Protein AF-A0A8K1CUI1-F1 (afdb_monomer)

InterPro domains:
  IPR036034 PDZ superfamily [SSF50156] (283-330)

Nearest PDB structures (foldseek):
  8hu2-assembly1_A  TM=7.398E-01  e=1.069E-03  Rattus norvegicus
  4z33-assembly2_B  TM=5.159E-01  e=1.531E-03  Homo sapiens

Sequence (364 aa):
MVRVLVCRNDGAFEYQAADVQHLDAWNDVKMDLARALYTEEELFTVVSPSDIALYKLPEGDDVEILAPSVEAASLVVMNSKWVLDIFCSPFRRSMDLAIQTDSAIRGIRRNSLDTLIGRRGTVRTSSNGTPYSPLGNVSVTSTSFTAATPQTVALHEPYIHIGTWVPMVVTDKVRPTGGLLNVLKPLTTAEYEDVLLTTTRAREYIKRFRRIGRPVTILSLQTVTLPLAVACPSAISQHGARSLYDGVFHLSEGDLQRGFVQAVRLWFSFDCEQTVSVTKVNGTLGVKPLRQQDGWIVVQALPGSPAFEAGMRGDEVFLTHVNGVDVSPHAFPSVCDRYASLISWKDSVIPLVEKTETCIFTFF

Solvent-accessible surface area (backbone atoms only — not comparable to full-atom values): 22169 Å² total; per-residue (Å²): 109,40,49,26,30,37,18,56,69,78,78,76,63,65,68,41,84,36,68,36,70,52,52,89,44,67,51,51,37,47,46,44,49,43,64,67,75,46,53,73,79,62,49,71,70,51,89,46,56,84,49,45,48,44,26,43,55,90,85,58,48,46,41,82,77,46,50,87,78,50,62,46,65,79,68,65,42,76,68,37,43,37,35,41,30,68,77,74,64,80,84,74,50,75,68,62,48,49,57,53,50,53,55,56,57,59,70,73,71,77,89,85,86,90,82,82,86,89,82,91,82,91,82,89,90,82,92,87,89,82,87,82,81,96,79,77,95,75,86,84,78,88,84,88,85,92,80,96,68,82,85,69,76,73,81,72,78,60,65,47,27,40,34,72,40,61,52,47,72,52,73,80,79,76,72,86,74,85,68,102,76,74,100,59,83,72,82,75,74,76,44,60,42,49,67,64,56,31,43,51,52,51,53,55,55,57,52,48,40,42,77,75,75,42,44,63,46,79,77,47,76,44,80,43,82,38,52,34,65,48,61,34,72,69,36,26,70,74,67,36,56,49,60,72,70,58,92,72,83,92,68,52,76,74,39,58,73,63,38,71,41,65,26,33,36,37,34,32,32,45,77,62,48,47,76,38,66,28,53,46,55,97,88,37,44,41,70,43,83,73,52,72,57,97,51,26,41,30,30,28,20,38,85,91,21,41,27,26,74,44,67,42,55,71,53,85,32,35,41,40,27,48,71,80,33,48,45,35,22,59,60,37,36,53,82,60,64,82,82,66,83,62,76,43,66,74,70,50,42,44,70,62,48,72,82,40,64,6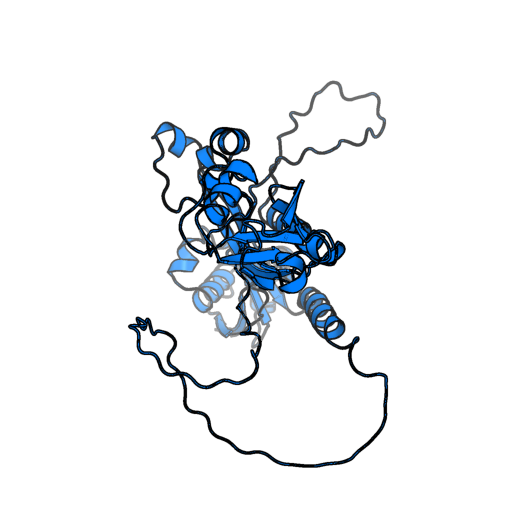1,39,38,43,28,32,71

Foldseek 3Di:
DAWEWEEELPLPLPTDIFDQDDQQDPLSRLVSRCPVYDDPVVCVLQPGSVLKWKAWPDVRDTCVVVVVPDGSVVQRHHHTYMYIYNPPDPRDHPVNVVVVVVVVVVVVPDPDDDDDDDDDDDDDDDDDDDDDDDDDDDDDDDDDDDDDDDPPPPPDDFFKKKFKFFWDFPDPPPDCPDDPDDPDDDPPPRDTDDQVSLVVVVVVVQCVCVVVVFDKDWPDKDKDKAQCCCRPPVNCVVVNLLSVVDPDDDDDPVSVVSDIGIMMMIMMGTPPKDKFKFFADVLDQQKAFDDADPLWTKIAHDPPGRVVVRPTHRDIKTWQDKQQAGLGGSSIHTPGDDDDDDRDCVRRPCVRSNVDRMMMTIID

pLDDT: mean 72.17, std 21.64, range [24.69, 95.25]

Secondary structure (DSSP, 8-state):
-EEEEEEETTTT---EEEEE---S-HHHHHHHHHHHHS-HHHHTT-SSGGG-EEEETTTTEEHHHHTTT--HHHH--TT-EEEEESS-PPPPPHHHHHHHHHHHHHTTSSSS--S---------------PPPS---------------------PPPPPEEEEEPPPEE---------S---S------EEP-HHHHHHHHHHHHHHHHHTT--EEEEEEEEEEEEHHHHSHHHHHHH-GGGGG-SS----HHHHTT-EEEEEEEEEEETT-EEEEEE-BTTB--EEEEEEETTEEEEEEPTTSHHHHTT--SS-EEEEEETTEE-S-TTS-BSSS-PPSS--IIIIIHHHHHT-SEEEEEE-

Structure (mmCIF, N/CA/C/O backbone):
data_AF-A0A8K1CUI1-F1
#
_entry.id   AF-A0A8K1CUI1-F1
#
loop_
_atom_site.group_PDB
_atom_site.id
_atom_site.type_symbol
_atom_site.label_atom_id
_atom_site.label_alt_id
_atom_site.label_comp_id
_atom_site.label_asym_id
_atom_site.label_entity_id
_atom_site.label_seq_id
_atom_site.pdbx_PDB_ins_code
_atom_site.Cartn_x
_atom_site.Cartn_y
_atom_site.Cartn_z
_atom_site.occupancy
_atom_site.B_iso_or_equiv
_atom_site.auth_seq_id
_atom_site.auth_comp_id
_atom_site.auth_asym_id
_atom_site.auth_atom_id
_atom_site.pdbx_PDB_model_num
ATOM 1 N N . MET A 1 1 ? -2.042 -13.705 -48.476 1.00 79.44 1 MET A N 1
ATOM 2 C CA . MET A 1 1 ? -2.823 -13.355 -47.273 1.00 79.44 1 MET A CA 1
ATOM 3 C C . MET A 1 1 ? -3.222 -14.629 -46.546 1.00 79.44 1 MET A C 1
ATOM 5 O O . MET A 1 1 ? -3.902 -15.459 -47.141 1.00 79.44 1 MET A O 1
ATOM 9 N N . VAL A 1 2 ? -2.767 -14.805 -45.306 1.00 88.50 2 VAL A N 1
ATOM 10 C CA . VAL A 1 2 ? -3.078 -15.958 -44.447 1.00 88.50 2 VAL A CA 1
ATOM 11 C C . VAL A 1 2 ? -3.676 -15.451 -43.141 1.00 88.50 2 VAL A C 1
ATOM 13 O O . VAL A 1 2 ? -3.097 -14.582 -42.496 1.00 88.50 2 VAL A O 1
ATOM 16 N N . ARG A 1 3 ? -4.827 -16.002 -42.746 1.00 91.19 3 ARG A N 1
ATOM 17 C CA . ARG A 1 3 ? -5.512 -15.619 -41.509 1.00 91.19 3 ARG A CA 1
ATOM 18 C C . ARG A 1 3 ? -5.027 -16.455 -40.331 1.00 91.19 3 ARG A C 1
ATOM 20 O O . ARG A 1 3 ? -5.125 -17.685 -40.367 1.00 91.19 3 ARG A O 1
ATOM 27 N N . VAL A 1 4 ? -4.554 -15.795 -39.283 1.00 93.00 4 VAL A N 1
ATOM 28 C CA . VAL A 1 4 ? -4.037 -16.420 -38.060 1.00 93.00 4 VAL A CA 1
ATOM 29 C C . VAL A 1 4 ? -4.749 -15.887 -36.822 1.00 93.00 4 VAL A C 1
ATOM 31 O O . VAL A 1 4 ? -5.511 -14.924 -36.891 1.00 93.00 4 VAL A O 1
ATOM 34 N N . LEU A 1 5 ? -4.523 -16.540 -35.685 1.00 91.25 5 LEU A N 1
ATOM 35 C CA . LEU A 1 5 ? -4.999 -16.107 -34.379 1.00 91.25 5 LEU A CA 1
ATOM 36 C C . LEU A 1 5 ? -3.817 -15.570 -33.582 1.00 91.25 5 LEU A C 1
ATOM 38 O O . LEU A 1 5 ? -2.846 -16.290 -33.361 1.00 91.25 5 LEU A O 1
ATOM 42 N N . VAL A 1 6 ? -3.903 -1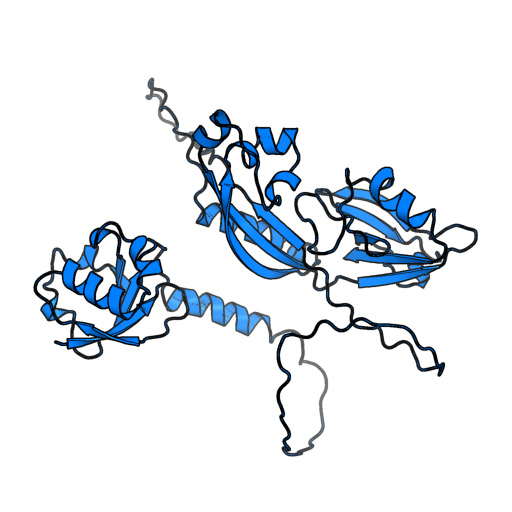4.330 -33.126 1.00 92.25 6 VAL A N 1
ATOM 43 C CA . VAL A 1 6 ? -2.824 -13.667 -32.395 1.00 92.25 6 VAL A CA 1
ATOM 44 C C . VAL A 1 6 ? -3.380 -13.032 -31.122 1.00 92.25 6 VAL A C 1
ATOM 46 O O . VAL A 1 6 ? -4.504 -12.536 -31.117 1.00 92.25 6 VAL A O 1
ATOM 49 N N . CYS A 1 7 ? -2.634 -13.078 -30.024 1.00 88.12 7 CYS A N 1
ATOM 50 C CA . CYS A 1 7 ? -2.981 -12.389 -28.782 1.00 88.12 7 CYS A CA 1
ATOM 51 C C . CYS A 1 7 ? -1.781 -11.616 -28.229 1.00 88.12 7 CYS A C 1
ATOM 53 O O . CYS A 1 7 ? -0.635 -11.863 -28.609 1.00 88.12 7 CYS A O 1
ATOM 55 N N . ARG A 1 8 ? -2.048 -10.694 -27.305 1.00 88.81 8 ARG A N 1
ATOM 56 C CA . ARG A 1 8 ? -1.013 -9.955 -26.572 1.00 88.81 8 ARG A CA 1
ATOM 57 C C . ARG A 1 8 ? -0.355 -10.862 -25.517 1.00 88.81 8 ARG A C 1
ATOM 59 O O . ARG A 1 8 ? -1.006 -11.758 -24.977 1.00 88.81 8 ARG A O 1
ATOM 66 N N . ASN A 1 9 ? 0.910 -10.613 -25.172 1.00 81.12 9 ASN A N 1
ATOM 67 C CA . ASN A 1 9 ? 1.595 -11.253 -24.032 1.00 81.12 9 ASN A CA 1
ATOM 68 C C . ASN A 1 9 ? 1.190 -10.633 -22.670 1.00 81.12 9 ASN A C 1
ATOM 70 O O . ASN A 1 9 ? 2.020 -10.327 -21.814 1.00 81.12 9 ASN A O 1
ATOM 74 N N . ASP A 1 10 ? -0.108 -10.413 -22.455 1.00 73.44 10 ASP A N 1
ATOM 75 C CA . ASP A 1 10 ? -0.663 -9.798 -21.239 1.00 73.44 10 ASP A CA 1
ATOM 76 C C . ASP A 1 10 ? -1.113 -10.827 -20.185 1.00 73.44 10 ASP A C 1
ATOM 78 O O . ASP A 1 10 ? -1.404 -10.482 -19.037 1.00 73.44 10 ASP A O 1
ATOM 82 N N . GLY A 1 11 ? -1.101 -12.113 -20.543 1.00 62.88 11 GLY A N 1
ATOM 83 C CA . GLY A 1 11 ? -1.550 -13.217 -19.700 1.00 62.88 11 GLY A CA 1
ATOM 84 C C . GLY A 1 11 ? -3.039 -13.553 -19.821 1.00 62.88 11 GLY A C 1
ATOM 85 O O . GLY A 1 11 ? -3.454 -14.549 -19.238 1.00 62.88 11 GLY A O 1
ATOM 86 N N . ALA A 1 12 ? -3.831 -12.783 -20.572 1.00 66.50 12 ALA A N 1
ATOM 87 C CA . ALA A 1 12 ? -5.247 -13.068 -20.811 1.00 66.50 12 ALA A CA 1
ATOM 88 C C . ALA A 1 12 ? -5.459 -14.036 -21.991 1.00 66.50 12 ALA A C 1
ATOM 90 O O . ALA A 1 12 ? -6.428 -14.794 -21.996 1.00 66.50 12 ALA A O 1
ATOM 91 N N . PHE A 1 13 ? -4.526 -14.066 -22.955 1.00 72.94 13 PHE A N 1
ATOM 92 C CA . PHE A 1 13 ? -4.582 -14.907 -24.166 1.00 72.94 13 PHE A CA 1
ATOM 93 C C . PHE A 1 13 ? -5.883 -14.742 -24.966 1.00 72.94 13 PHE A C 1
ATOM 95 O O . PHE A 1 13 ? -6.423 -15.705 -25.515 1.00 72.94 13 PHE A O 1
ATOM 102 N N . GLU A 1 14 ? -6.396 -13.514 -25.046 1.00 81.25 14 GLU A N 1
ATOM 103 C CA . GLU A 1 14 ? -7.554 -13.187 -25.875 1.00 81.25 14 GLU A CA 1
ATOM 104 C C . GLU A 1 14 ? -7.139 -13.122 -27.349 1.00 81.25 14 GLU A C 1
ATOM 106 O O . GLU A 1 14 ? -6.505 -12.169 -27.804 1.00 81.25 14 GLU A O 1
ATOM 111 N N . TYR A 1 15 ? -7.455 -14.180 -28.097 1.00 85.38 15 TYR A N 1
ATOM 112 C CA . TYR A 1 15 ? -7.076 -14.289 -29.504 1.00 85.38 15 TYR A CA 1
ATOM 113 C C . TYR A 1 15 ? -7.960 -13.429 -30.398 1.00 85.38 15 TYR A C 1
ATOM 115 O O . TYR A 1 15 ? -9.186 -13.546 -30.393 1.00 85.38 15 TYR A O 1
ATOM 123 N N . GLN A 1 16 ? -7.307 -12.656 -31.253 1.00 88.12 16 GLN A N 1
ATOM 124 C CA . GLN A 1 16 ? -7.913 -11.898 -32.332 1.00 88.12 16 GLN A CA 1
ATOM 125 C C . GLN A 1 16 ? -7.477 -12.488 -33.671 1.00 88.12 16 GLN A C 1
ATOM 127 O O . GLN A 1 16 ? -6.369 -13.009 -33.816 1.00 88.12 16 GLN A O 1
ATOM 132 N N . ALA A 1 17 ? -8.370 -12.444 -34.655 1.00 91.19 17 ALA A N 1
ATOM 133 C CA . ALA A 1 17 ? -8.048 -12.909 -35.993 1.00 91.19 17 ALA A CA 1
ATOM 134 C C . ALA A 1 17 ? -7.314 -11.802 -36.759 1.00 91.19 17 ALA A C 1
ATOM 136 O O . ALA A 1 17 ? -7.872 -10.722 -36.935 1.00 91.19 17 ALA A O 1
ATOM 137 N N . ALA A 1 18 ? -6.110 -12.095 -37.242 1.00 92.00 18 ALA A N 1
ATOM 138 C CA . ALA A 1 18 ? -5.278 -11.166 -38.000 1.00 92.00 18 ALA A CA 1
ATOM 139 C C . ALA A 1 18 ? -4.921 -11.751 -39.371 1.00 92.00 18 ALA A C 1
ATOM 141 O O . ALA A 1 18 ? -4.671 -12.952 -39.498 1.00 92.00 18 ALA A O 1
ATOM 142 N N . ASP A 1 19 ? -4.900 -10.899 -40.393 1.00 90.19 19 ASP A N 1
ATOM 143 C CA . ASP A 1 19 ? -4.536 -11.273 -41.756 1.00 90.19 19 ASP A CA 1
ATOM 144 C C . ASP A 1 19 ? -3.084 -10.876 -42.033 1.00 90.19 19 ASP A C 1
ATOM 146 O O . ASP A 1 19 ? -2.748 -9.696 -42.057 1.00 90.19 19 ASP A O 1
ATOM 150 N N . VAL A 1 20 ? -2.224 -11.867 -42.270 1.00 89.25 20 VAL A N 1
ATOM 151 C CA . VAL A 1 20 ? -0.811 -11.657 -42.609 1.00 89.25 20 VAL A CA 1
ATOM 152 C C . VAL A 1 20 ? -0.672 -11.627 -44.123 1.00 89.25 20 VAL A C 1
ATOM 154 O O . VAL A 1 20 ? -1.057 -12.582 -44.812 1.00 89.25 20 VAL A O 1
ATOM 157 N N . GLN A 1 21 ? -0.165 -10.522 -44.666 1.00 83.44 21 GLN A N 1
ATOM 158 C CA . GLN A 1 21 ? -0.077 -10.332 -46.113 1.00 83.44 21 GLN A CA 1
ATOM 159 C C . GLN A 1 21 ? 1.289 -10.744 -46.653 1.00 83.44 21 GLN A C 1
ATOM 161 O O . GLN A 1 21 ? 1.338 -11.407 -47.692 1.00 83.44 21 GLN A O 1
ATOM 166 N N . HIS A 1 22 ? 2.349 -10.429 -45.911 1.00 81.88 22 HIS A N 1
ATOM 167 C CA . HIS A 1 22 ? 3.738 -10.631 -46.312 1.00 81.88 22 HIS A CA 1
ATOM 168 C C . HIS A 1 22 ? 4.363 -11.763 -45.494 1.00 81.88 22 HIS A C 1
ATOM 170 O O . HIS A 1 22 ? 4.377 -11.719 -44.267 1.00 81.88 22 HIS A O 1
ATOM 176 N N . LEU A 1 23 ? 4.856 -12.799 -46.176 1.00 83.94 23 LEU A N 1
ATOM 177 C CA . LEU A 1 23 ? 5.469 -13.984 -45.554 1.00 83.94 23 LEU A CA 1
ATOM 178 C C . LEU A 1 23 ? 6.944 -14.154 -45.940 1.00 83.94 23 LEU A C 1
ATOM 180 O O . LEU A 1 23 ? 7.551 -15.167 -45.598 1.00 83.94 23 LEU A O 1
ATOM 184 N N . ASP A 1 24 ? 7.507 -13.176 -46.648 1.00 78.88 24 ASP A N 1
ATOM 185 C CA . ASP A 1 24 ? 8.869 -13.239 -47.180 1.00 78.88 24 ASP A CA 1
ATOM 186 C C . ASP A 1 24 ? 9.918 -12.973 -46.088 1.00 78.88 24 ASP A C 1
ATOM 188 O O . ASP A 1 24 ? 11.025 -13.509 -46.144 1.00 78.88 24 ASP A O 1
ATOM 192 N N . ALA A 1 25 ? 9.561 -12.197 -45.056 1.00 83.56 25 ALA A N 1
ATOM 193 C CA . ALA A 1 25 ? 10.417 -11.914 -43.911 1.00 83.56 25 ALA A CA 1
ATOM 194 C C . ALA A 1 25 ? 9.639 -11.895 -42.587 1.00 83.56 25 ALA A C 1
ATOM 196 O O . ALA A 1 25 ? 8.523 -11.385 -42.491 1.00 83.56 25 ALA A O 1
ATOM 197 N N . TRP A 1 26 ? 10.274 -12.391 -41.521 1.00 87.50 26 TRP A N 1
ATOM 198 C CA . TRP A 1 26 ? 9.694 -12.404 -40.173 1.00 87.50 26 TRP A CA 1
ATOM 199 C C . TRP A 1 26 ? 9.397 -11.010 -39.621 1.00 87.50 26 TRP A C 1
ATOM 201 O O . TRP A 1 26 ? 8.439 -10.846 -38.870 1.00 87.50 26 TRP A O 1
ATOM 211 N N . ASN A 1 27 ? 10.174 -10.005 -40.019 1.00 89.19 27 ASN A N 1
ATOM 212 C CA . ASN A 1 27 ? 9.934 -8.619 -39.623 1.00 89.19 27 ASN A CA 1
ATOM 213 C C . ASN A 1 27 ? 8.592 -8.103 -40.157 1.00 89.19 27 ASN A C 1
ATOM 215 O O . ASN A 1 27 ? 7.871 -7.426 -39.427 1.00 89.19 27 ASN A O 1
ATOM 219 N N . ASP A 1 28 ? 8.225 -8.474 -41.385 1.00 88.50 28 ASP A N 1
ATOM 220 C CA . ASP A 1 28 ? 6.956 -8.058 -41.981 1.00 88.50 28 ASP A CA 1
ATOM 221 C C . ASP A 1 28 ? 5.782 -8.761 -41.293 1.00 88.50 28 ASP A C 1
ATOM 223 O O . ASP A 1 28 ? 4.794 -8.118 -40.946 1.00 88.50 28 ASP A O 1
ATOM 227 N N . VAL A 1 29 ? 5.936 -10.052 -40.975 1.00 89.88 29 VAL A N 1
ATOM 228 C CA . VAL A 1 29 ? 4.952 -10.813 -40.187 1.00 89.88 29 VAL A CA 1
ATOM 229 C C . VAL A 1 29 ? 4.741 -10.182 -38.808 1.00 89.88 29 VAL A C 1
ATOM 231 O O . VAL A 1 29 ? 3.600 -9.977 -38.393 1.00 89.88 29 VAL A O 1
ATOM 234 N N . LYS A 1 30 ? 5.824 -9.844 -38.095 1.00 91.50 30 LYS A N 1
ATOM 235 C CA . LYS A 1 30 ? 5.761 -9.195 -36.776 1.00 91.50 30 LYS A CA 1
ATOM 236 C C . LYS A 1 30 ? 5.019 -7.857 -36.851 1.00 91.50 30 LYS A C 1
ATOM 238 O O . LYS A 1 30 ? 4.147 -7.603 -36.025 1.00 91.50 30 LYS A O 1
ATOM 243 N N . MET A 1 31 ? 5.308 -7.033 -37.857 1.00 90.50 31 MET A N 1
ATOM 244 C CA . MET A 1 31 ? 4.659 -5.729 -38.021 1.00 90.50 31 MET A CA 1
ATOM 245 C C . MET A 1 31 ? 3.191 -5.833 -38.450 1.00 90.50 31 MET A C 1
ATOM 247 O O . MET A 1 31 ? 2.366 -5.077 -37.937 1.00 90.50 31 MET A O 1
ATOM 251 N N . ASP A 1 32 ? 2.842 -6.762 -39.344 1.00 90.44 32 ASP A N 1
ATOM 252 C CA . ASP A 1 32 ? 1.452 -7.004 -39.757 1.00 90.44 32 ASP A CA 1
ATOM 253 C C . ASP A 1 32 ? 0.596 -7.435 -38.553 1.00 90.44 32 ASP A C 1
ATOM 255 O O . ASP A 1 32 ? -0.499 -6.912 -38.336 1.00 90.44 32 ASP A O 1
ATOM 259 N N . LEU A 1 33 ? 1.124 -8.328 -37.710 1.00 91.50 33 LEU A N 1
ATOM 260 C CA . LEU A 1 33 ? 0.447 -8.772 -36.491 1.00 91.50 33 LEU A CA 1
ATOM 261 C C . LEU A 1 33 ? 0.383 -7.681 -35.414 1.00 91.50 33 LEU A C 1
ATOM 263 O O . LEU A 1 33 ? -0.642 -7.550 -34.744 1.00 91.50 33 LEU A O 1
ATOM 267 N N . ALA A 1 34 ? 1.437 -6.880 -35.254 1.00 89.69 34 ALA A N 1
ATOM 268 C CA . ALA A 1 34 ? 1.453 -5.792 -34.282 1.00 89.69 34 ALA A CA 1
ATOM 269 C C . ALA A 1 34 ? 0.427 -4.705 -34.634 1.00 89.69 34 ALA A C 1
ATOM 271 O O . ALA A 1 34 ? -0.323 -4.277 -33.761 1.00 89.69 34 ALA A O 1
ATOM 272 N N . ARG A 1 35 ? 0.302 -4.339 -35.917 1.00 89.56 35 ARG A N 1
ATOM 273 C CA . ARG A 1 35 ? -0.736 -3.409 -36.407 1.00 89.56 35 ARG A CA 1
ATOM 274 C C . ARG A 1 35 ? -2.156 -3.933 -36.227 1.00 89.56 35 ARG A C 1
ATOM 276 O O . ARG A 1 35 ? -3.077 -3.139 -36.074 1.00 89.56 35 ARG A O 1
ATOM 283 N N . ALA A 1 36 ? -2.342 -5.250 -36.260 1.00 88.88 36 ALA A N 1
ATOM 284 C CA . ALA A 1 36 ? -3.645 -5.857 -36.014 1.00 88.88 36 ALA A CA 1
ATOM 285 C C . ALA A 1 36 ? -4.027 -5.870 -34.523 1.00 88.88 36 ALA A C 1
ATOM 287 O O . ALA A 1 36 ? -5.212 -5.889 -34.205 1.00 88.88 36 ALA A O 1
ATOM 288 N N . LEU A 1 37 ? -3.043 -5.880 -33.615 1.00 88.06 37 LEU A N 1
ATOM 289 C CA . LEU A 1 37 ? -3.265 -6.056 -32.176 1.00 88.06 37 LEU A CA 1
ATOM 290 C C . LEU A 1 37 ? -3.156 -4.788 -31.338 1.00 88.06 37 LEU A C 1
ATOM 292 O O . LEU A 1 37 ? -3.786 -4.729 -30.280 1.00 88.06 37 LEU A O 1
ATOM 296 N N . TYR A 1 38 ? -2.331 -3.830 -31.746 1.00 84.00 38 TYR A N 1
ATOM 297 C CA . TYR A 1 38 ? -1.964 -2.656 -30.959 1.00 84.00 38 TYR A CA 1
ATOM 298 C C . TYR A 1 38 ? -2.442 -1.372 -31.632 1.00 84.00 38 TYR A C 1
ATOM 300 O O . TYR A 1 38 ? -2.539 -1.296 -32.857 1.00 84.00 38 TYR A O 1
ATOM 308 N N . THR A 1 39 ? -2.767 -0.362 -30.825 1.00 82.12 39 THR A N 1
ATOM 309 C CA . THR A 1 39 ? -3.131 0.962 -31.342 1.00 82.12 39 THR A CA 1
ATOM 310 C C . THR A 1 39 ? -1.900 1.671 -31.910 1.00 82.12 39 THR A C 1
ATOM 312 O O . THR A 1 39 ? -0.766 1.338 -31.564 1.00 82.12 39 THR A O 1
ATOM 315 N N . GLU A 1 40 ? -2.096 2.683 -32.763 1.00 75.94 40 GLU A N 1
ATOM 316 C CA . GLU A 1 40 ? -0.973 3.490 -33.273 1.00 75.94 40 GLU A CA 1
ATOM 317 C C . GLU A 1 40 ? -0.138 4.090 -32.131 1.00 75.94 40 GLU A C 1
ATOM 319 O O . GLU A 1 40 ? 1.086 4.067 -32.195 1.00 75.94 40 GLU A O 1
ATOM 324 N N . GLU A 1 41 ? -0.797 4.544 -31.059 1.00 68.88 41 GLU A N 1
ATOM 325 C CA . GLU A 1 41 ? -0.180 5.080 -29.836 1.00 68.88 41 GLU A CA 1
ATOM 326 C C . GLU A 1 41 ? 0.754 4.070 -29.154 1.00 68.88 41 GLU A C 1
ATOM 328 O O . GLU A 1 41 ? 1.870 4.418 -28.771 1.00 68.88 41 GLU A O 1
ATOM 333 N N . GLU A 1 42 ? 0.322 2.812 -29.033 1.00 73.38 42 GLU A N 1
ATOM 334 C CA . GLU A 1 42 ? 1.133 1.730 -28.468 1.00 73.38 42 GLU A CA 1
ATOM 335 C C . GLU A 1 42 ? 2.325 1.400 -29.388 1.00 73.38 42 GLU A C 1
ATOM 337 O O . GLU A 1 42 ? 3.443 1.195 -28.912 1.00 73.38 42 GLU A O 1
ATOM 342 N N . LEU A 1 43 ? 2.122 1.422 -30.709 1.00 79.56 43 LEU A N 1
ATOM 343 C CA . LEU A 1 43 ? 3.157 1.116 -31.701 1.00 79.56 43 LEU A CA 1
ATOM 344 C C . LEU A 1 43 ? 4.256 2.180 -31.806 1.00 79.56 43 LEU A C 1
ATOM 346 O O . LEU A 1 43 ? 5.354 1.841 -32.239 1.00 79.56 43 LEU A O 1
ATOM 350 N N . PHE A 1 44 ? 4.033 3.422 -31.357 1.00 74.31 44 PHE A N 1
ATOM 351 C CA . PHE A 1 44 ? 5.108 4.428 -31.263 1.00 74.31 44 PHE A CA 1
ATOM 352 C C . PHE A 1 44 ? 6.265 3.992 -30.355 1.00 74.31 44 PHE A C 1
ATOM 354 O O . PHE A 1 44 ? 7.363 4.536 -30.463 1.00 74.31 44 PHE A O 1
ATOM 361 N N . THR A 1 45 ? 6.030 3.034 -29.454 1.00 70.50 45 THR A N 1
ATOM 362 C CA . THR A 1 45 ? 7.071 2.486 -28.574 1.00 70.50 45 THR A CA 1
ATOM 363 C C . THR A 1 45 ? 7.986 1.477 -29.273 1.00 70.50 45 THR A C 1
ATOM 365 O O . THR A 1 45 ? 9.071 1.198 -28.766 1.00 70.50 45 THR A O 1
ATOM 368 N N . VAL A 1 46 ? 7.592 0.976 -30.449 1.00 78.00 46 VAL A N 1
ATOM 369 C CA . VAL A 1 46 ? 8.370 0.028 -31.252 1.00 78.00 46 VAL A CA 1
ATOM 370 C C . VAL A 1 46 ? 9.333 0.803 -32.149 1.00 78.00 46 VAL A C 1
ATOM 372 O O . VAL A 1 46 ? 8.919 1.448 -33.112 1.00 78.00 46 VAL A O 1
ATOM 375 N N . VAL A 1 47 ? 10.631 0.734 -31.847 1.00 75.69 47 VAL A N 1
ATOM 376 C CA . VAL A 1 47 ? 11.676 1.425 -32.622 1.00 75.69 47 VAL A CA 1
ATOM 377 C C . VAL A 1 47 ? 12.056 0.608 -33.862 1.00 75.69 47 VAL A C 1
ATOM 379 O O . VAL A 1 47 ? 12.408 1.171 -34.901 1.00 75.69 47 VAL A O 1
ATOM 382 N N . SER A 1 48 ? 11.951 -0.718 -33.777 1.00 82.31 48 SER A N 1
ATOM 383 C CA . SER A 1 48 ? 12.280 -1.666 -34.839 1.00 82.31 48 SER A CA 1
ATOM 384 C C . SER A 1 48 ? 11.424 -2.941 -34.745 1.00 82.31 48 SER A C 1
ATOM 386 O O . SER A 1 48 ? 11.063 -3.353 -33.644 1.00 82.31 48 SER A O 1
ATOM 388 N N . PRO A 1 49 ? 11.154 -3.654 -35.860 1.00 83.12 49 PRO A N 1
ATOM 389 C CA . PRO A 1 49 ? 10.518 -4.977 -35.825 1.00 83.12 49 PRO A CA 1
ATOM 390 C C . PRO A 1 49 ? 11.273 -6.022 -34.983 1.00 83.12 49 PRO A C 1
ATOM 392 O O . PRO A 1 49 ? 10.685 -7.022 -34.576 1.00 83.12 49 PRO A O 1
ATOM 395 N N . SER A 1 50 ? 12.567 -5.804 -34.720 1.00 81.06 50 SER A N 1
ATOM 396 C CA . SER A 1 50 ? 13.366 -6.616 -33.788 1.00 81.06 50 SER A CA 1
ATOM 397 C C . SER A 1 50 ? 12.917 -6.489 -32.333 1.00 81.06 50 SER A C 1
ATOM 399 O O . SER A 1 50 ? 13.176 -7.383 -31.542 1.00 81.06 50 SER A O 1
ATOM 401 N N . ASP A 1 51 ? 12.237 -5.399 -31.979 1.00 79.38 51 ASP A N 1
ATOM 402 C CA . ASP A 1 51 ? 11.772 -5.145 -30.610 1.00 79.38 51 ASP A CA 1
ATOM 403 C C . ASP A 1 51 ? 10.458 -5.886 -30.315 1.00 79.38 51 ASP A C 1
ATOM 405 O O . ASP A 1 51 ? 9.963 -5.894 -29.190 1.00 79.38 51 ASP A O 1
ATOM 409 N N . ILE A 1 52 ? 9.882 -6.513 -31.344 1.00 86.69 52 ILE A N 1
ATOM 410 C CA . ILE A 1 52 ? 8.670 -7.310 -31.248 1.00 86.69 52 ILE A CA 1
ATOM 411 C C . ILE A 1 52 ? 9.069 -8.769 -31.049 1.00 86.69 52 ILE A C 1
ATOM 413 O O . ILE A 1 52 ? 9.566 -9.416 -31.976 1.00 86.69 52 ILE A O 1
ATOM 417 N N . ALA A 1 53 ? 8.789 -9.324 -29.878 1.00 88.06 53 ALA A N 1
ATOM 418 C CA . ALA A 1 53 ? 8.880 -10.758 -29.665 1.00 88.06 53 ALA A CA 1
ATOM 419 C C . ALA A 1 53 ? 7.609 -11.449 -30.182 1.00 88.06 53 ALA A C 1
ATOM 421 O O . ALA A 1 53 ? 6.485 -10.973 -29.987 1.00 88.06 53 ALA A O 1
ATOM 422 N N . LEU A 1 54 ? 7.785 -12.575 -30.873 1.00 89.94 54 LEU A N 1
ATOM 423 C CA . LEU A 1 54 ? 6.696 -13.350 -31.459 1.00 89.94 54 LEU A CA 1
ATOM 424 C C . LEU A 1 54 ? 6.887 -14.816 -31.097 1.00 89.94 54 LEU A C 1
ATOM 426 O O . LEU A 1 54 ? 7.903 -15.414 -31.433 1.00 89.94 54 LEU A O 1
ATOM 430 N N . TYR A 1 55 ? 5.886 -15.399 -30.451 1.00 88.12 55 TYR A N 1
ATOM 431 C CA . TYR A 1 55 ? 5.933 -16.770 -29.963 1.00 88.12 55 TYR A CA 1
ATOM 432 C C . TYR A 1 55 ? 4.899 -17.624 -30.680 1.00 88.12 55 TYR A C 1
ATOM 434 O O . TYR A 1 55 ? 3.728 -17.240 -30.795 1.00 88.12 55 TYR A O 1
ATOM 442 N N . LYS A 1 56 ? 5.316 -18.806 -31.137 1.00 86.25 56 LYS A N 1
ATOM 443 C CA . LYS A 1 56 ? 4.420 -19.784 -31.756 1.00 86.25 56 LYS A CA 1
ATOM 444 C C . LYS A 1 56 ? 3.833 -20.705 -30.691 1.00 86.25 56 LYS A C 1
ATOM 446 O O . LYS A 1 56 ? 4.563 -21.313 -29.915 1.00 86.25 56 LYS A O 1
ATOM 451 N N . LEU A 1 57 ? 2.512 -20.849 -30.672 1.00 81.00 57 LEU A N 1
ATOM 452 C CA . LEU A 1 57 ? 1.825 -21.803 -29.800 1.00 81.00 57 LEU A CA 1
ATOM 453 C C . LEU A 1 57 ? 1.560 -23.138 -30.517 1.00 81.00 57 LEU A C 1
ATOM 455 O O . LEU A 1 57 ? 1.345 -23.139 -31.735 1.00 81.00 57 LEU A O 1
ATOM 459 N N . PRO A 1 58 ? 1.468 -24.258 -29.770 1.00 69.25 58 PRO A N 1
ATOM 460 C CA . PRO A 1 58 ? 1.385 -24.363 -28.303 1.00 69.25 58 PRO A CA 1
ATOM 461 C C . PRO A 1 58 ? 2.716 -24.368 -27.537 1.00 69.25 58 PRO A C 1
ATOM 463 O O . PRO A 1 58 ? 2.686 -24.197 -26.320 1.00 69.25 58 PRO A O 1
ATOM 466 N N . GLU A 1 59 ? 3.852 -24.567 -28.202 1.00 70.88 59 GLU A N 1
ATOM 467 C CA . GLU A 1 59 ? 5.150 -24.766 -27.543 1.00 70.88 59 GLU A CA 1
ATOM 468 C C . GLU A 1 59 ? 5.681 -23.488 -26.872 1.00 70.88 59 GLU A C 1
ATOM 470 O O . GLU A 1 59 ? 6.350 -23.556 -25.838 1.00 70.88 59 GLU A O 1
ATOM 475 N N . GLY A 1 60 ? 5.302 -22.317 -27.394 1.00 70.44 60 GLY A N 1
ATOM 476 C CA . GLY A 1 60 ? 5.767 -21.029 -26.887 1.00 70.44 60 GLY A CA 1
ATOM 477 C C . GLY A 1 60 ? 7.174 -20.679 -27.348 1.00 70.44 60 GLY A C 1
ATOM 478 O O . GLY A 1 60 ? 7.875 -19.932 -26.666 1.00 70.44 60 GLY A O 1
ATOM 479 N N . ASP A 1 61 ? 7.597 -21.268 -28.461 1.00 78.88 61 ASP A N 1
ATOM 480 C CA . ASP A 1 61 ? 8.925 -21.072 -29.010 1.00 78.88 61 ASP A CA 1
ATOM 481 C C . ASP A 1 61 ? 9.021 -19.681 -29.632 1.00 78.88 61 ASP A C 1
ATOM 483 O O . ASP A 1 61 ? 8.155 -19.268 -30.413 1.00 78.88 61 ASP A O 1
ATOM 487 N N . ASP A 1 62 ? 10.082 -18.964 -29.266 1.00 80.94 62 ASP A N 1
ATOM 488 C CA . ASP A 1 62 ? 10.397 -17.665 -29.843 1.00 80.94 62 ASP A CA 1
ATOM 489 C C . ASP A 1 62 ? 10.777 -17.845 -31.313 1.00 80.94 62 ASP A C 1
ATOM 491 O O . ASP A 1 62 ? 11.652 -18.645 -31.668 1.00 80.94 62 ASP A O 1
ATOM 495 N N . VAL A 1 63 ? 10.119 -17.081 -32.175 1.00 82.06 63 VAL A N 1
ATOM 496 C CA . VAL A 1 63 ? 10.417 -17.040 -33.599 1.00 82.06 63 VAL A CA 1
ATOM 497 C C . VAL A 1 63 ? 11.870 -16.674 -33.844 1.00 82.06 63 VAL A C 1
ATOM 499 O O . VAL A 1 63 ? 12.434 -17.200 -34.785 1.00 82.06 63 VAL A O 1
ATOM 502 N N . GLU A 1 64 ? 12.523 -15.857 -33.022 1.00 75.44 64 GLU A N 1
ATOM 503 C CA . GLU A 1 64 ? 13.942 -15.534 -33.226 1.00 75.44 64 GLU A CA 1
ATOM 504 C C . GLU A 1 64 ? 14.871 -16.735 -33.014 1.00 75.44 64 GLU A C 1
ATOM 506 O O . GLU A 1 64 ? 15.938 -16.813 -33.622 1.00 75.44 64 GLU A O 1
ATOM 511 N N . ILE A 1 65 ? 14.438 -17.713 -32.216 1.00 72.00 65 ILE A N 1
ATOM 512 C CA . ILE A 1 65 ? 15.153 -18.975 -32.003 1.00 72.00 65 ILE A CA 1
ATOM 513 C C . ILE A 1 65 ? 14.850 -19.964 -33.144 1.00 72.00 65 ILE A C 1
ATOM 515 O O . ILE A 1 65 ? 15.720 -20.743 -33.535 1.00 72.00 65 ILE A O 1
ATOM 519 N N . LEU A 1 66 ? 13.643 -19.915 -33.719 1.00 66.00 66 LEU A N 1
ATOM 520 C CA . LEU A 1 66 ? 13.201 -20.786 -34.820 1.00 66.00 66 LEU A CA 1
ATOM 521 C C . LEU A 1 66 ? 13.613 -20.283 -36.218 1.00 66.00 66 LEU A C 1
ATOM 523 O O . LEU A 1 66 ? 13.923 -21.082 -37.108 1.00 66.00 66 LEU A O 1
ATOM 527 N N . ALA A 1 67 ? 13.639 -18.964 -36.414 1.00 63.09 67 ALA A N 1
ATOM 528 C CA . ALA A 1 67 ? 13.859 -18.253 -37.673 1.00 63.09 67 ALA A CA 1
ATOM 529 C C . ALA A 1 67 ? 15.183 -18.576 -38.383 1.00 63.09 67 ALA A C 1
ATOM 531 O O . ALA A 1 67 ? 15.170 -18.593 -39.614 1.00 63.09 67 ALA A O 1
ATOM 532 N N . PRO A 1 68 ? 16.302 -18.902 -37.698 1.00 61.41 68 PRO A N 1
ATOM 533 C CA . PRO A 1 68 ? 17.522 -19.333 -38.378 1.00 61.41 68 PRO A CA 1
ATOM 534 C C . PRO A 1 68 ? 17.353 -20.645 -39.155 1.00 61.41 68 PRO A C 1
ATOM 536 O O . PRO A 1 68 ? 18.199 -20.982 -39.978 1.00 61.41 68 PRO A O 1
ATOM 539 N N . SER A 1 69 ? 16.291 -21.409 -38.876 1.00 60.66 69 SER A N 1
ATOM 540 C CA . SER A 1 69 ? 16.105 -22.772 -39.377 1.00 60.66 69 SER A CA 1
ATOM 541 C C . SER A 1 69 ? 14.828 -22.989 -40.194 1.00 60.66 69 SER A C 1
ATOM 543 O O . SER A 1 69 ? 14.671 -24.065 -40.771 1.00 60.66 69 SER A O 1
ATOM 545 N N . VAL A 1 70 ? 13.915 -22.006 -40.258 1.00 69.94 70 VAL A N 1
ATOM 546 C CA . VAL A 1 70 ? 12.566 -22.202 -40.818 1.00 69.94 70 VAL A CA 1
ATOM 547 C C . VAL A 1 70 ? 12.003 -20.938 -41.492 1.00 69.94 70 VAL A C 1
ATOM 549 O O . VAL A 1 70 ? 11.966 -19.858 -40.898 1.00 69.94 70 VAL A O 1
ATOM 552 N N . GLU A 1 71 ? 11.492 -21.088 -42.720 1.00 79.62 71 GLU A N 1
ATOM 553 C CA . GLU A 1 71 ? 10.805 -20.027 -43.475 1.00 79.62 71 GLU A CA 1
ATOM 554 C C . GLU A 1 71 ? 9.429 -19.688 -42.874 1.00 79.62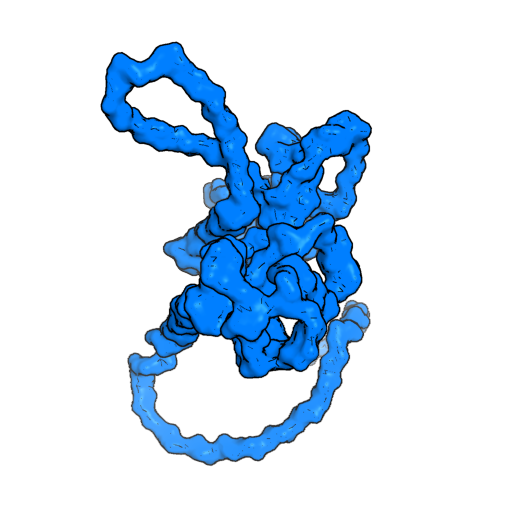 71 GLU A C 1
ATOM 556 O O . GLU A 1 71 ? 8.660 -20.587 -42.514 1.00 79.62 71 GLU A O 1
ATOM 561 N N . ALA A 1 72 ? 9.066 -18.399 -42.832 1.00 79.69 72 ALA A N 1
ATOM 562 C CA . ALA A 1 72 ? 7.806 -17.935 -42.240 1.00 79.69 72 ALA A CA 1
ATOM 563 C C . ALA A 1 72 ? 6.564 -18.554 -42.904 1.00 79.69 72 ALA A C 1
ATOM 565 O O 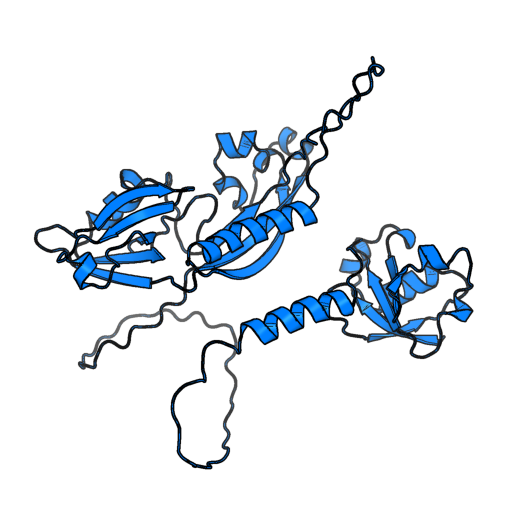. ALA A 1 72 ? 5.631 -18.957 -42.207 1.00 79.69 72 ALA A O 1
ATOM 566 N N . ALA A 1 73 ? 6.588 -18.741 -44.229 1.00 81.50 73 ALA A N 1
ATOM 567 C CA . ALA A 1 73 ? 5.509 -19.381 -44.984 1.00 81.50 73 ALA A CA 1
ATOM 568 C C . ALA A 1 73 ? 5.189 -20.819 -44.526 1.00 81.50 73 ALA A C 1
ATOM 570 O O . ALA A 1 73 ? 4.071 -21.294 -44.726 1.00 81.50 73 ALA A O 1
ATOM 571 N N . SER A 1 74 ? 6.138 -21.512 -43.887 1.00 81.50 74 SER A N 1
ATOM 572 C CA . SER A 1 74 ? 5.933 -22.875 -43.384 1.00 81.50 74 SER A CA 1
ATOM 573 C C . SER A 1 74 ? 5.293 -22.930 -41.988 1.00 81.50 74 SER A C 1
ATOM 575 O O . SER A 1 74 ? 4.657 -23.926 -41.642 1.00 81.50 74 SER A O 1
ATOM 577 N N . LEU A 1 75 ? 5.428 -21.866 -41.183 1.00 81.69 75 LEU A N 1
ATOM 578 C CA . LEU A 1 75 ? 4.896 -21.808 -39.815 1.00 81.69 75 LEU A CA 1
ATOM 579 C C . LEU A 1 75 ? 3.604 -20.992 -39.718 1.00 81.69 75 LEU A C 1
ATOM 581 O O . LEU A 1 75 ? 2.725 -21.346 -38.928 1.00 81.69 75 LEU A O 1
ATOM 585 N N . VAL A 1 76 ? 3.473 -19.932 -40.518 1.00 85.81 76 VAL A N 1
ATOM 586 C CA . VAL A 1 76 ? 2.304 -19.045 -40.558 1.00 85.81 76 VAL A CA 1
ATOM 587 C C . VAL A 1 76 ? 1.237 -19.662 -41.464 1.00 85.81 76 VAL A C 1
ATOM 589 O O . VAL A 1 76 ? 1.075 -19.305 -42.627 1.00 85.81 76 VAL A O 1
ATOM 592 N N . VAL A 1 77 ? 0.513 -20.640 -40.915 1.00 87.44 77 VAL A N 1
ATOM 593 C CA . VAL A 1 77 ? -0.585 -21.352 -41.591 1.00 87.44 77 VAL A CA 1
ATOM 594 C C . VAL A 1 77 ? -1.949 -20.921 -41.057 1.00 87.44 77 VAL A C 1
ATOM 596 O O . VAL A 1 77 ? -2.055 -20.314 -39.989 1.00 87.44 77 VAL A O 1
ATOM 599 N N . MET A 1 78 ? -3.018 -21.248 -41.780 1.00 88.44 78 MET A N 1
ATOM 600 C CA . MET A 1 78 ? -4.374 -20.835 -41.418 1.00 88.44 78 MET A CA 1
ATOM 601 C C . MET A 1 78 ? -4.760 -21.288 -39.999 1.00 88.44 78 MET A C 1
ATOM 603 O O . MET A 1 78 ? -4.606 -22.457 -39.650 1.00 88.44 78 MET A O 1
ATOM 607 N N . ASN A 1 79 ? -5.275 -20.356 -39.189 1.00 84.75 79 ASN A N 1
ATOM 608 C CA . ASN A 1 79 ? -5.658 -20.550 -37.781 1.00 84.75 79 ASN A CA 1
ATOM 609 C C . ASN A 1 79 ? -4.518 -20.969 -36.830 1.00 84.75 79 ASN A C 1
ATOM 611 O O . ASN A 1 79 ? -4.789 -21.411 -35.709 1.00 84.75 79 ASN A O 1
ATOM 615 N N . SER A 1 80 ? -3.255 -20.820 -37.242 1.00 88.25 80 SER A N 1
ATOM 616 C CA . SER A 1 80 ? -2.122 -20.930 -36.317 1.00 88.25 80 SER A CA 1
ATOM 617 C C . SER A 1 80 ? -2.231 -19.883 -35.204 1.00 88.25 80 SER A C 1
ATOM 619 O O . SER A 1 80 ? -2.804 -18.809 -35.407 1.00 88.25 80 SER A O 1
ATOM 621 N N . LYS A 1 81 ? -1.738 -20.229 -34.009 1.00 88.25 81 LYS A N 1
ATOM 622 C CA . LYS A 1 81 ? -1.855 -19.405 -32.803 1.00 88.25 81 LYS A CA 1
ATOM 623 C C . LYS A 1 81 ? -0.520 -18.775 -32.444 1.00 88.25 81 LYS A C 1
ATOM 625 O O . LYS A 1 81 ? 0.492 -19.470 -32.367 1.00 88.25 81 LYS A O 1
ATOM 630 N N . TRP A 1 82 ? -0.566 -17.484 -32.166 1.00 90.00 82 TRP A N 1
ATOM 631 C CA . TRP A 1 82 ? 0.608 -16.659 -31.946 1.00 90.00 82 TRP A CA 1
ATOM 632 C C . TRP A 1 82 ? 0.412 -15.745 -30.749 1.00 90.00 82 TRP A C 1
ATOM 634 O O . TRP A 1 82 ? -0.705 -15.318 -30.452 1.00 90.00 82 TRP A O 1
ATOM 644 N N . VAL A 1 83 ? 1.513 -15.432 -30.081 1.00 89.00 83 VAL A N 1
ATOM 645 C CA . VAL A 1 83 ? 1.550 -14.448 -29.002 1.00 89.00 83 VAL A CA 1
ATOM 646 C C . VAL A 1 83 ? 2.570 -13.398 -29.380 1.00 89.00 83 VAL A C 1
ATOM 648 O O . VAL A 1 83 ? 3.705 -13.741 -29.701 1.00 89.00 83 VAL A O 1
ATOM 651 N N . LEU A 1 84 ? 2.157 -12.139 -29.357 1.00 89.62 84 LEU A N 1
ATOM 652 C CA . LEU A 1 84 ? 2.993 -11.012 -29.730 1.00 89.62 84 LEU A CA 1
ATOM 653 C C . LEU A 1 84 ? 3.251 -10.132 -28.508 1.00 89.62 84 LEU A C 1
ATOM 655 O O . LEU A 1 84 ? 2.358 -9.912 -27.685 1.00 89.62 84 LEU A O 1
ATOM 659 N N . ASP A 1 85 ? 4.481 -9.648 -28.392 1.00 86.38 85 ASP A N 1
ATOM 660 C CA . ASP A 1 85 ? 4.912 -8.762 -27.323 1.00 86.38 85 ASP A CA 1
ATOM 661 C C . ASP A 1 85 ? 5.782 -7.640 -27.881 1.00 86.38 85 ASP A C 1
ATOM 663 O O . ASP A 1 85 ? 6.821 -7.897 -28.479 1.00 86.38 85 ASP A O 1
ATOM 667 N N . ILE A 1 86 ? 5.350 -6.399 -27.679 1.00 81.00 86 ILE A N 1
ATOM 668 C CA . ILE A 1 86 ? 6.083 -5.196 -28.098 1.00 81.00 86 ILE A CA 1
ATOM 669 C C . ILE A 1 86 ? 6.829 -4.521 -26.938 1.00 81.00 86 ILE A C 1
ATOM 671 O O . ILE A 1 86 ? 7.473 -3.497 -27.132 1.00 81.00 86 ILE A O 1
ATOM 675 N N . PHE A 1 87 ? 6.711 -5.062 -25.720 1.00 74.88 87 PHE A N 1
ATOM 676 C CA . PHE A 1 87 ? 7.254 -4.471 -24.494 1.00 74.88 87 PHE A CA 1
ATOM 677 C C . PHE A 1 87 ? 8.380 -5.307 -23.875 1.00 74.88 87 PHE A C 1
ATOM 679 O O . PHE A 1 87 ? 8.772 -5.051 -22.735 1.00 74.88 87 PHE A O 1
ATOM 686 N N . CYS A 1 88 ? 8.882 -6.315 -24.597 1.00 65.12 88 CYS A N 1
ATOM 687 C CA . CYS A 1 88 ? 9.918 -7.239 -24.126 1.00 65.12 88 CYS A CA 1
ATOM 688 C C . CYS A 1 88 ? 9.581 -7.886 -22.765 1.00 65.12 88 CYS A C 1
ATOM 690 O O . CYS A 1 88 ? 10.457 -8.069 -21.916 1.00 65.12 88 CYS A O 1
ATOM 692 N N . SER A 1 89 ? 8.308 -8.211 -22.520 1.00 64.00 89 SER A N 1
ATOM 693 C CA . SER A 1 89 ? 7.904 -8.929 -21.311 1.00 64.00 89 SER A CA 1
ATOM 694 C C . SER A 1 89 ? 8.362 -10.394 -21.392 1.00 64.00 89 SER A C 1
ATOM 696 O O . SER A 1 89 ? 8.423 -10.976 -22.474 1.00 64.00 89 SER A O 1
ATOM 698 N N . PRO A 1 90 ? 8.642 -11.064 -20.258 1.00 61.62 90 PRO A N 1
ATOM 699 C CA . PRO A 1 90 ? 8.883 -12.503 -20.276 1.00 61.62 90 PRO A CA 1
ATOM 700 C C . PRO A 1 90 ? 7.680 -13.234 -20.883 1.00 61.62 90 PRO A C 1
ATOM 702 O O . PRO A 1 90 ? 6.537 -12.955 -20.501 1.00 61.62 90 PRO A O 1
ATOM 705 N N . PHE A 1 91 ? 7.919 -14.174 -21.803 1.00 59.69 91 PHE A N 1
ATOM 706 C CA . PHE A 1 91 ? 6.850 -14.980 -22.390 1.00 59.69 91 PHE A CA 1
ATOM 707 C C . PHE A 1 91 ? 6.083 -15.727 -21.299 1.00 59.69 91 PHE A C 1
ATOM 709 O O . PHE A 1 91 ? 6.642 -16.564 -20.585 1.00 59.69 91 PHE A O 1
ATOM 716 N N . ARG A 1 92 ? 4.791 -15.430 -21.154 1.00 62.94 92 ARG A N 1
ATOM 717 C CA . ARG A 1 92 ? 3.936 -16.110 -20.180 1.00 62.94 92 ARG A CA 1
ATOM 718 C C . ARG A 1 92 ? 3.475 -17.423 -20.810 1.00 62.94 92 ARG A C 1
ATOM 720 O O . ARG A 1 92 ? 2.843 -17.402 -21.856 1.00 62.94 92 ARG A O 1
ATOM 727 N N . ARG A 1 93 ? 3.771 -18.585 -20.219 1.00 57.66 93 ARG A N 1
ATOM 728 C CA . ARG A 1 93 ? 3.262 -19.862 -20.754 1.00 57.66 93 ARG A CA 1
ATOM 729 C C . ARG A 1 93 ? 1.871 -20.146 -20.206 1.00 57.66 93 ARG A C 1
ATOM 731 O O . ARG A 1 93 ? 1.595 -19.921 -19.030 1.00 57.66 93 ARG A O 1
ATOM 738 N N . SER A 1 94 ? 1.012 -20.754 -21.018 1.00 50.03 94 SER A N 1
ATOM 739 C CA . SER A 1 94 ? -0.324 -21.207 -20.600 1.00 50.03 94 SER A CA 1
ATOM 740 C C . SER A 1 94 ? -0.267 -22.146 -19.380 1.00 50.03 94 SER A C 1
ATOM 742 O O . SER A 1 94 ? -1.168 -22.139 -18.543 1.00 50.03 94 SER A O 1
ATOM 744 N N . MET A 1 95 ? 0.813 -22.931 -19.246 1.00 50.06 95 MET A N 1
ATOM 745 C CA . MET A 1 95 ? 1.065 -23.790 -18.078 1.00 50.06 95 MET A CA 1
ATOM 746 C C . MET A 1 95 ? 1.383 -22.998 -16.799 1.00 50.06 95 MET A C 1
ATOM 748 O O . MET A 1 95 ? 0.951 -23.405 -15.721 1.00 50.06 95 MET A O 1
ATOM 752 N N . ASP A 1 96 ? 2.052 -21.848 -16.905 1.00 46.97 96 ASP A N 1
ATOM 753 C CA . ASP A 1 96 ? 2.361 -20.992 -15.752 1.00 46.97 96 ASP A CA 1
ATOM 754 C C . ASP A 1 96 ? 1.091 -20.322 -15.206 1.00 46.97 96 ASP A C 1
ATOM 756 O O . ASP A 1 96 ? 0.928 -20.160 -13.993 1.00 46.97 96 ASP A O 1
ATOM 760 N N . LEU A 1 97 ? 0.130 -20.028 -16.089 1.00 41.44 97 LEU A N 1
ATOM 761 C CA . LEU A 1 97 ? -1.204 -19.570 -15.701 1.00 41.44 97 LEU A CA 1
ATOM 762 C C . LEU A 1 97 ? -2.072 -20.673 -15.108 1.00 41.44 97 LEU A C 1
ATOM 764 O O . LEU A 1 97 ? -2.796 -20.404 -14.153 1.00 41.44 97 LEU A O 1
ATOM 768 N N . ALA A 1 98 ? -2.002 -21.914 -15.597 1.00 40.72 98 ALA A N 1
ATOM 769 C CA . ALA A 1 98 ? -2.733 -23.025 -14.984 1.00 40.72 98 ALA A CA 1
ATOM 770 C C . ALA A 1 98 ? -2.289 -23.247 -13.527 1.00 40.72 98 ALA A C 1
ATOM 772 O O . ALA A 1 98 ? -3.129 -23.431 -12.650 1.00 40.72 98 ALA A O 1
ATOM 773 N N . ILE A 1 99 ? -0.990 -23.125 -13.238 1.00 38.88 99 ILE A N 1
ATOM 774 C CA . ILE A 1 99 ? -0.461 -23.224 -11.871 1.00 38.88 99 ILE A CA 1
ATOM 775 C C . ILE A 1 99 ? -0.946 -22.049 -11.002 1.00 38.88 99 ILE A C 1
ATOM 777 O O . ILE A 1 99 ? -1.276 -22.265 -9.835 1.00 38.88 99 ILE A O 1
ATOM 781 N N . GLN A 1 100 ? -1.074 -20.832 -11.548 1.00 35.88 100 GLN A N 1
ATOM 782 C CA . GLN A 1 100 ? -1.639 -19.674 -10.833 1.00 35.88 100 GLN A CA 1
ATOM 783 C C . GLN A 1 100 ? -3.160 -19.761 -10.624 1.00 35.88 100 GLN A C 1
ATOM 785 O O . GLN A 1 100 ? -3.658 -19.400 -9.559 1.00 35.88 100 GLN A O 1
ATOM 790 N N . THR A 1 101 ? -3.904 -20.282 -11.600 1.00 37.16 101 THR A N 1
ATOM 791 C CA . THR A 1 101 ? -5.370 -20.375 -11.533 1.00 37.16 101 THR A CA 1
ATOM 792 C C . THR A 1 101 ? -5.801 -21.538 -10.638 1.00 37.16 101 THR A C 1
ATOM 794 O O . THR A 1 101 ? -6.716 -21.390 -9.833 1.00 37.16 101 THR A O 1
ATOM 797 N N . ASP A 1 102 ? -5.108 -22.681 -10.689 1.00 30.03 102 ASP A N 1
ATOM 798 C CA . ASP A 1 102 ? -5.447 -23.854 -9.873 1.00 30.03 102 ASP A CA 1
ATOM 799 C C . ASP A 1 102 ? -5.047 -23.656 -8.393 1.00 30.03 102 ASP A C 1
ATOM 801 O O . ASP A 1 102 ? -5.729 -24.139 -7.485 1.00 30.03 102 ASP A O 1
ATOM 805 N N . SER A 1 103 ? -4.009 -22.851 -8.118 1.00 35.69 103 SER A N 1
ATOM 806 C CA . SER A 1 103 ? -3.679 -22.411 -6.751 1.00 35.69 103 SER A CA 1
ATOM 807 C C . SER A 1 103 ? -4.617 -21.313 -6.222 1.00 35.69 103 SER A C 1
ATOM 809 O O . SER A 1 103 ? -4.920 -21.312 -5.026 1.00 35.69 103 SER A O 1
ATOM 811 N N . ALA A 1 104 ? -5.172 -20.457 -7.090 1.00 36.34 104 ALA A N 1
ATOM 812 C CA . ALA A 1 104 ? -6.239 -19.520 -6.729 1.00 36.34 104 ALA A CA 1
ATOM 813 C C . ALA A 1 104 ? -7.588 -20.228 -6.473 1.00 36.34 104 ALA A C 1
ATOM 815 O O . ALA A 1 104 ? -8.278 -19.907 -5.508 1.00 36.34 104 ALA A O 1
ATOM 816 N N . ILE A 1 105 ? -7.950 -21.241 -7.269 1.00 37.47 105 ILE A N 1
ATOM 817 C CA . ILE A 1 105 ? -9.240 -21.948 -7.162 1.00 37.47 105 ILE A CA 1
ATOM 818 C C . ILE A 1 105 ? -9.249 -22.960 -6.002 1.00 37.47 105 ILE A C 1
ATOM 820 O O . ILE A 1 105 ? -10.258 -23.080 -5.299 1.00 37.47 105 ILE A O 1
ATOM 824 N N . ARG A 1 106 ? -8.139 -23.663 -5.726 1.00 34.38 106 ARG A N 1
ATOM 825 C CA . ARG A 1 106 ? -8.073 -24.613 -4.593 1.00 34.38 106 ARG A CA 1
ATOM 826 C C . ARG A 1 106 ? -7.898 -23.942 -3.231 1.00 34.38 106 ARG A C 1
ATOM 828 O O . ARG A 1 106 ? -8.307 -24.529 -2.230 1.00 34.38 106 ARG A O 1
ATOM 835 N N . GLY A 1 107 ? -7.360 -22.721 -3.177 1.00 37.84 107 GLY A N 1
ATOM 836 C CA . GLY A 1 107 ? -7.266 -21.936 -1.940 1.00 37.84 107 GLY A CA 1
ATOM 837 C C . GLY A 1 107 ? -8.617 -21.436 -1.409 1.00 37.84 107 GLY A C 1
ATOM 838 O O . GLY A 1 107 ? -8.731 -21.144 -0.223 1.00 37.84 107 GLY A O 1
ATOM 839 N N . ILE A 1 108 ? -9.652 -21.389 -2.258 1.00 41.53 108 ILE A N 1
ATOM 840 C CA . ILE A 1 108 ? -10.965 -20.798 -1.942 1.00 41.53 108 ILE A CA 1
ATOM 841 C C . ILE A 1 108 ? -11.991 -21.842 -1.442 1.00 41.53 108 ILE A C 1
ATOM 843 O O . ILE A 1 108 ? -13.037 -21.474 -0.917 1.00 41.53 108 ILE A O 1
ATOM 847 N N . ARG A 1 109 ? -11.720 -23.157 -1.528 1.00 33.78 109 ARG A N 1
ATOM 848 C CA . ARG A 1 109 ? -12.741 -24.204 -1.270 1.00 33.78 109 ARG A CA 1
ATOM 849 C C . ARG A 1 109 ? -12.456 -25.224 -0.162 1.00 33.78 109 ARG A C 1
ATOM 851 O O . ARG A 1 109 ? -13.121 -26.255 -0.139 1.00 33.78 109 ARG A O 1
ATOM 858 N N . ARG A 1 110 ? -11.521 -24.992 0.770 1.00 33.47 110 ARG A N 1
ATOM 859 C CA . ARG A 1 110 ? -11.242 -25.991 1.832 1.00 33.47 110 ARG A CA 1
ATOM 860 C C . ARG A 1 110 ? -11.596 -25.656 3.275 1.00 33.47 110 ARG A C 1
ATOM 862 O O . ARG A 1 110 ? -11.511 -26.560 4.091 1.00 33.47 110 ARG A O 1
ATOM 869 N N . ASN A 1 111 ? -12.120 -24.472 3.582 1.00 34.59 111 ASN A N 1
ATOM 870 C CA . ASN A 1 111 ? -12.554 -24.156 4.949 1.00 34.59 111 ASN A CA 1
ATOM 871 C C . ASN A 1 111 ? -14.013 -23.694 5.000 1.00 34.59 111 ASN A C 1
ATOM 873 O O . ASN A 1 111 ? -14.265 -22.583 5.444 1.00 34.59 111 ASN A O 1
ATOM 877 N N . SER A 1 112 ? -14.960 -24.503 4.509 1.00 37.12 112 SER A N 1
ATOM 878 C CA . SER A 1 112 ? -16.400 -24.420 4.842 1.00 37.12 112 SER A CA 1
ATOM 879 C C . SER A 1 112 ? -17.179 -25.534 4.132 1.00 37.12 112 SER A C 1
ATOM 881 O O . SER A 1 112 ? -17.827 -25.272 3.129 1.00 37.12 112 SER A O 1
ATOM 883 N N . LEU A 1 113 ? -17.064 -26.781 4.592 1.00 32.81 113 LEU A N 1
ATOM 884 C CA . LEU A 1 113 ? -18.150 -27.777 4.639 1.00 32.81 113 LEU A CA 1
ATOM 885 C C . LEU A 1 113 ? -17.541 -29.115 5.073 1.00 32.81 113 LEU A C 1
ATOM 887 O O . LEU A 1 113 ? -17.209 -29.959 4.253 1.00 32.81 113 LEU A O 1
ATOM 891 N N . ASP A 1 114 ? -17.371 -29.289 6.376 1.00 33.19 114 ASP A N 1
ATOM 892 C CA . ASP A 1 114 ? -17.438 -30.618 6.978 1.00 33.19 114 ASP A CA 1
ATOM 893 C C . ASP A 1 114 ? -17.869 -30.448 8.429 1.00 33.19 114 ASP A C 1
ATOM 895 O O . ASP A 1 114 ? -17.068 -30.400 9.358 1.00 33.19 114 ASP A O 1
ATOM 899 N N . THR A 1 115 ? -19.173 -30.226 8.604 1.00 32.97 115 THR A N 1
ATOM 900 C CA . THR A 1 115 ? -19.958 -30.698 9.752 1.00 32.97 115 THR A CA 1
ATOM 901 C C . THR A 1 115 ? -21.446 -30.409 9.514 1.00 32.97 115 THR A C 1
ATOM 903 O O . THR A 1 115 ? -21.843 -29.270 9.303 1.00 32.97 115 THR A O 1
ATOM 906 N N . LEU A 1 116 ? -22.251 -31.478 9.608 1.00 30.61 116 LEU A N 1
ATOM 907 C CA . LEU A 1 116 ? -23.698 -31.517 9.897 1.00 30.61 116 LEU A CA 1
ATOM 908 C C . LEU A 1 116 ? -24.716 -31.348 8.740 1.00 30.61 116 LEU A C 1
ATOM 910 O O . LEU A 1 116 ? -25.316 -30.307 8.517 1.00 30.61 116 LEU A O 1
ATOM 914 N N . ILE A 1 117 ? -24.964 -32.476 8.063 1.00 29.39 117 ILE A N 1
ATOM 915 C CA . ILE A 1 117 ? -26.269 -33.162 7.904 1.00 29.39 117 ILE A CA 1
ATOM 916 C C . ILE A 1 117 ? -27.551 -32.284 7.875 1.00 29.39 117 ILE A C 1
ATOM 918 O O . ILE A 1 117 ? -28.085 -31.910 8.913 1.00 29.39 117 ILE A O 1
ATOM 922 N N . GLY A 1 118 ? -28.163 -32.190 6.682 1.00 26.64 118 GLY A N 1
ATOM 923 C CA . GLY A 1 118 ? -29.576 -32.560 6.464 1.00 26.64 118 GLY A CA 1
ATOM 924 C C . GLY A 1 118 ? -30.646 -31.462 6.321 1.00 26.64 118 GLY A C 1
ATOM 925 O O . GLY A 1 118 ? -31.231 -31.059 7.315 1.00 26.64 118 GLY A O 1
ATOM 926 N N . ARG A 1 119 ? -31.061 -31.138 5.080 1.00 27.22 119 ARG A N 1
ATOM 927 C CA . ARG A 1 119 ? -32.473 -31.182 4.599 1.00 27.22 119 ARG A CA 1
ATOM 928 C C . ARG A 1 119 ? -32.623 -30.661 3.159 1.00 27.22 119 ARG A C 1
ATOM 930 O O . ARG A 1 119 ? -32.040 -29.655 2.781 1.00 27.22 119 ARG A O 1
ATOM 937 N N . ARG A 1 120 ? -33.454 -31.360 2.375 1.00 30.62 120 ARG A N 1
ATOM 938 C CA . ARG A 1 120 ? -33.936 -31.002 1.025 1.00 30.62 120 ARG A CA 1
ATOM 939 C C . ARG A 1 120 ? -34.724 -29.683 1.016 1.00 30.62 120 ARG A C 1
ATOM 941 O O . ARG A 1 120 ? -35.534 -29.469 1.912 1.00 30.62 120 ARG A O 1
ATOM 948 N N . GLY A 1 121 ? -34.619 -28.925 -0.080 1.00 27.88 121 GLY A N 1
ATOM 949 C CA . GLY A 1 121 ? -35.574 -27.869 -0.438 1.00 27.88 121 GLY A CA 1
ATOM 950 C C . GLY A 1 121 ? -35.214 -27.127 -1.731 1.00 27.88 121 GLY A C 1
ATOM 951 O O . GLY A 1 121 ? -34.359 -26.256 -1.734 1.00 27.88 121 GLY A O 1
ATOM 952 N N . THR A 1 122 ? -35.872 -27.485 -2.829 1.00 30.97 122 THR A N 1
ATOM 953 C CA . THR A 1 122 ? -35.913 -26.805 -4.139 1.00 30.97 122 THR A CA 1
ATOM 954 C C . THR A 1 122 ? -36.676 -25.474 -4.095 1.00 30.97 122 THR A C 1
ATOM 956 O O . THR A 1 122 ? -37.824 -25.536 -3.677 1.00 30.97 122 THR A O 1
ATOM 959 N N . VAL A 1 123 ? -36.144 -24.361 -4.637 1.00 27.72 123 VAL A N 1
ATOM 960 C CA . VAL A 1 123 ? -36.868 -23.223 -5.290 1.00 27.72 123 VAL A CA 1
ATOM 961 C C . VAL A 1 123 ? -35.821 -22.430 -6.114 1.00 27.72 123 VAL A C 1
ATOM 963 O O . VAL A 1 123 ? -34.797 -22.054 -5.563 1.00 27.72 123 VAL A O 1
ATOM 966 N N . ARG A 1 124 ? -35.830 -22.415 -7.456 1.00 25.55 124 ARG A N 1
ATOM 967 C CA . ARG A 1 124 ? -36.593 -21.611 -8.445 1.00 25.55 124 ARG A CA 1
ATOM 968 C C . ARG A 1 124 ? -36.190 -20.122 -8.564 1.00 25.55 124 ARG A C 1
ATOM 970 O O . ARG A 1 124 ? -36.155 -19.376 -7.600 1.00 25.55 124 ARG A O 1
ATOM 977 N N . THR A 1 125 ? -35.910 -19.757 -9.813 1.00 32.12 125 THR A N 1
ATOM 978 C CA . THR A 1 125 ? -35.506 -18.477 -10.421 1.00 32.12 125 THR A CA 1
ATOM 979 C C . THR A 1 125 ? -36.577 -17.378 -10.410 1.00 32.12 125 THR A C 1
ATOM 981 O O . THR A 1 125 ? -37.732 -17.685 -10.697 1.00 32.12 125 THR A O 1
ATOM 984 N N . SER A 1 126 ? -36.162 -16.111 -10.268 1.00 24.69 126 SER A N 1
ATOM 985 C CA . SER A 1 126 ? -36.769 -14.902 -10.887 1.00 24.69 126 SER A CA 1
ATOM 986 C C . SER A 1 126 ? -35.860 -13.688 -10.600 1.00 24.69 126 SER A C 1
ATOM 988 O O . SER A 1 126 ? -35.628 -13.373 -9.439 1.00 24.69 126 SER A O 1
ATOM 990 N N . SER A 1 127 ? -35.100 -13.167 -11.568 1.00 31.02 127 SER A N 1
ATOM 991 C CA . SER A 1 127 ? -35.442 -12.033 -12.456 1.00 31.02 127 SER A CA 1
ATOM 992 C C . SER A 1 127 ? -35.796 -10.720 -11.737 1.00 31.02 127 SER A C 1
ATOM 994 O O . SER A 1 127 ? -36.901 -10.580 -11.224 1.00 31.02 127 SER A O 1
ATOM 996 N N . ASN A 1 128 ? -34.884 -9.741 -11.777 1.00 26.23 128 ASN A N 1
ATOM 997 C CA . ASN A 1 128 ? -35.106 -8.438 -12.423 1.00 26.23 128 ASN A CA 1
ATOM 998 C C . ASN A 1 128 ? -33.853 -7.567 -12.283 1.00 26.23 128 ASN A C 1
ATOM 1000 O O . ASN A 1 128 ? -33.517 -7.101 -11.198 1.00 26.23 128 ASN A O 1
ATOM 1004 N N . GLY A 1 129 ? -33.166 -7.369 -13.406 1.00 27.33 129 GLY A N 1
ATOM 1005 C CA . GLY A 1 129 ? -32.116 -6.374 -13.551 1.00 27.33 129 GLY A CA 1
ATOM 1006 C C . GLY A 1 129 ? -32.681 -5.090 -14.147 1.00 27.33 129 GLY A C 1
ATOM 1007 O O . GLY A 1 129 ? -33.430 -5.141 -15.118 1.00 27.33 129 GLY A O 1
ATOM 1008 N N . THR A 1 130 ? -32.248 -3.960 -13.601 1.00 28.77 130 THR A N 1
ATOM 1009 C CA . THR A 1 130 ? -32.022 -2.720 -14.355 1.00 28.77 130 THR A CA 1
ATOM 1010 C C . THR A 1 130 ? -30.771 -2.031 -13.795 1.00 28.77 130 THR A C 1
ATOM 1012 O O . THR A 1 130 ? -30.497 -2.171 -12.602 1.00 28.77 130 THR A O 1
ATOM 1015 N N . PRO A 1 131 ? -29.979 -1.359 -14.649 1.00 33.44 131 PRO A N 1
ATOM 1016 C CA . PRO A 1 131 ? -28.563 -1.100 -14.412 1.00 33.44 131 PRO A CA 1
ATOM 1017 C C . PRO A 1 131 ? -28.326 0.238 -13.700 1.00 33.44 131 PRO A C 1
ATOM 1019 O O . PRO A 1 131 ? -28.969 1.237 -14.016 1.00 33.44 131 PRO A O 1
ATOM 1022 N N . TYR A 1 132 ? -27.366 0.272 -12.776 1.00 28.25 132 TYR A N 1
ATOM 1023 C CA . TYR A 1 132 ? -26.841 1.515 -12.207 1.00 28.25 132 TYR A CA 1
ATOM 1024 C C . TYR A 1 132 ? -25.670 2.031 -13.059 1.00 28.25 132 TYR A C 1
ATOM 1026 O O . TYR A 1 132 ? -24.717 1.298 -13.320 1.00 28.25 132 TYR A O 1
ATOM 1034 N N . SER A 1 133 ? -25.760 3.295 -13.486 1.00 25.69 133 SER A N 1
ATOM 1035 C CA . SER A 1 133 ? -24.669 4.064 -14.104 1.00 25.69 133 SER A CA 1
ATOM 1036 C C . SER A 1 133 ? -23.568 4.403 -13.081 1.00 25.69 133 SER A C 1
ATOM 1038 O O . SER A 1 133 ? -23.896 4.661 -11.922 1.00 25.69 133 SER A O 1
ATOM 1040 N N . PRO A 1 134 ? -22.280 4.470 -13.479 1.00 30.77 134 PRO A N 1
ATOM 1041 C CA . PRO A 1 134 ? -21.148 4.398 -12.550 1.00 30.77 134 PRO A CA 1
ATOM 1042 C C . PRO A 1 134 ? -20.548 5.750 -12.119 1.00 30.77 134 PRO A C 1
ATOM 1044 O O . PRO A 1 134 ? -19.380 5.795 -11.752 1.00 30.77 134 PRO A O 1
ATOM 1047 N N . LEU A 1 135 ? -21.288 6.862 -12.150 1.00 34.69 135 LEU A N 1
ATOM 1048 C CA . LEU A 1 135 ? -20.769 8.169 -11.714 1.00 34.69 135 LEU A CA 1
ATOM 1049 C C . LEU A 1 135 ? -21.882 8.990 -11.053 1.00 34.69 135 LEU A C 1
ATOM 1051 O O . LEU A 1 135 ? -22.818 9.426 -11.719 1.00 34.69 135 LEU A O 1
ATOM 1055 N N . GLY A 1 136 ? -21.772 9.212 -9.742 1.00 27.08 136 GLY A N 1
ATOM 1056 C CA . GLY A 1 136 ? -22.735 10.000 -8.977 1.00 27.08 136 GLY A CA 1
ATOM 1057 C C . GLY A 1 136 ? -22.165 10.496 -7.653 1.00 27.08 136 GLY A C 1
ATOM 1058 O O . GLY A 1 136 ? -22.367 9.872 -6.617 1.00 27.08 136 GLY A O 1
ATOM 1059 N N . ASN A 1 137 ? -21.498 11.652 -7.690 1.00 35.03 137 ASN A N 1
ATOM 1060 C CA . ASN A 1 137 ? -21.379 12.533 -6.530 1.00 35.03 137 ASN A CA 1
ATOM 1061 C C . ASN A 1 137 ? -22.791 12.907 -6.059 1.00 35.03 137 ASN A C 1
ATOM 1063 O O . ASN A 1 137 ? -23.540 13.516 -6.823 1.00 35.03 137 ASN A O 1
ATOM 1067 N N . VAL A 1 138 ? -23.135 12.615 -4.804 1.00 29.91 138 VAL A N 1
ATOM 1068 C CA . VAL A 1 138 ? -24.295 13.229 -4.146 1.00 29.91 138 VAL A CA 1
ATOM 1069 C C . VAL A 1 138 ? -23.874 13.735 -2.773 1.00 29.91 138 VAL A C 1
ATOM 1071 O O . VAL A 1 138 ? -23.493 12.976 -1.886 1.00 29.91 138 VAL A O 1
ATOM 1074 N N . SER A 1 139 ? -23.946 15.056 -2.632 1.00 28.80 139 SER A N 1
ATOM 1075 C CA . SER A 1 139 ? -23.837 15.799 -1.384 1.00 28.80 139 SER A CA 1
ATOM 1076 C C . SER A 1 139 ? -24.921 15.359 -0.400 1.00 28.80 139 SER A C 1
ATOM 1078 O O . SER A 1 139 ? -26.109 15.453 -0.712 1.00 28.80 139 SER A O 1
ATOM 1080 N N . VAL A 1 140 ? -24.539 14.950 0.809 1.00 30.03 140 VAL A N 1
ATOM 1081 C CA . VAL A 1 140 ? -25.500 14.690 1.887 1.00 30.03 140 VAL A CA 1
ATOM 1082 C C . VAL A 1 140 ? -25.679 15.966 2.709 1.00 30.03 140 VAL A C 1
ATOM 1084 O O . VAL A 1 140 ? -24.940 16.236 3.651 1.00 30.03 140 VAL A O 1
ATOM 1087 N N . THR A 1 141 ? -26.677 16.767 2.337 1.00 26.62 141 THR A N 1
ATOM 1088 C CA . THR A 1 141 ? -27.329 17.710 3.254 1.00 26.62 141 THR A CA 1
ATOM 1089 C C . THR A 1 141 ? -28.291 16.949 4.167 1.00 26.62 141 THR A C 1
ATOM 1091 O O . THR A 1 141 ? -29.099 16.140 3.721 1.00 26.62 141 THR A O 1
ATOM 1094 N N . SER A 1 142 ? -28.173 17.247 5.456 1.00 34.94 142 SER A N 1
ATOM 1095 C CA . SER A 1 142 ? -28.967 16.817 6.609 1.00 34.94 142 SER A CA 1
ATOM 1096 C C . SER A 1 142 ? -30.482 16.672 6.401 1.00 34.94 142 SER A C 1
ATOM 1098 O O . SER A 1 142 ? -31.123 17.590 5.898 1.00 34.94 142 SER A O 1
ATOM 1100 N N . THR A 1 143 ? -31.074 15.614 6.967 1.00 26.22 143 THR A N 1
ATOM 1101 C CA . THR A 1 143 ? -32.315 15.694 7.771 1.00 26.22 143 THR A CA 1
ATOM 1102 C C . THR A 1 143 ? -32.497 14.432 8.626 1.00 26.22 143 THR A C 1
ATOM 1104 O O . THR A 1 143 ? -32.297 13.307 8.183 1.00 26.22 143 THR A O 1
ATOM 1107 N N . SER A 1 144 ? -32.836 14.658 9.890 1.00 30.67 144 SER A N 1
ATOM 1108 C CA . SER A 1 144 ? -33.053 13.702 10.979 1.00 30.67 144 SER A CA 1
ATOM 1109 C C . SER A 1 144 ? -34.452 13.081 10.963 1.00 30.67 144 SER A C 1
ATOM 1111 O O . SER A 1 144 ? -35.393 13.848 10.822 1.00 30.67 144 SER A O 1
ATOM 1113 N N . PHE A 1 145 ? -34.593 11.780 11.264 1.00 26.25 145 PHE A N 1
ATOM 1114 C CA . PHE A 1 145 ? -35.665 11.216 12.111 1.00 26.25 145 PHE A CA 1
ATOM 1115 C C . PHE A 1 145 ? -35.265 9.838 12.680 1.00 26.25 145 PHE A C 1
ATOM 1117 O O . PHE A 1 145 ? -34.671 9.004 12.005 1.00 26.25 145 PHE A O 1
ATOM 1124 N N . THR A 1 146 ? -35.580 9.647 13.960 1.00 33.00 146 THR A N 1
ATOM 1125 C CA . THR A 1 146 ? -35.278 8.514 14.849 1.00 33.00 146 THR A CA 1
ATOM 1126 C C . THR A 1 146 ? -36.194 7.301 14.651 1.00 33.00 146 THR A C 1
ATOM 1128 O O . THR A 1 146 ? -37.412 7.463 14.683 1.00 33.00 146 THR A O 1
ATOM 1131 N N . ALA A 1 147 ? -35.626 6.089 14.631 1.00 25.94 147 ALA A N 1
ATOM 1132 C CA . ALA A 1 147 ? -36.257 4.869 15.149 1.00 25.94 147 ALA A CA 1
ATOM 1133 C C . ALA A 1 147 ? -35.182 3.818 15.488 1.00 25.94 147 ALA A C 1
ATOM 1135 O O . ALA A 1 147 ? -34.310 3.512 14.677 1.00 25.94 147 ALA A O 1
ATOM 1136 N N . ALA A 1 148 ? -35.229 3.302 16.717 1.00 36.81 148 ALA A N 1
ATOM 1137 C CA . ALA A 1 148 ? -34.299 2.316 17.249 1.00 36.81 148 ALA A CA 1
ATOM 1138 C C . ALA A 1 148 ? -34.452 0.956 16.545 1.00 36.81 148 ALA A C 1
ATOM 1140 O O . ALA A 1 148 ? -35.519 0.349 16.573 1.00 36.81 148 ALA A O 1
ATOM 1141 N N . THR A 1 149 ? -33.353 0.469 15.973 1.00 29.23 149 THR A N 1
ATOM 1142 C CA . THR A 1 149 ? -33.172 -0.910 15.489 1.00 29.23 149 THR A CA 1
ATOM 1143 C C . THR A 1 149 ? -31.700 -1.281 15.733 1.00 29.23 149 THR A C 1
ATOM 1145 O O . THR A 1 149 ? -30.866 -0.371 15.763 1.00 29.23 149 THR A O 1
ATOM 1148 N N . PRO A 1 150 ? -31.363 -2.560 15.996 1.00 27.61 150 PRO A N 1
ATOM 1149 C CA . PRO A 1 150 ? -30.037 -2.952 16.461 1.00 27.61 150 PRO A CA 1
ATOM 1150 C C . PRO A 1 150 ? -28.986 -2.520 15.446 1.00 27.61 150 PRO A C 1
ATOM 1152 O O . PRO A 1 150 ? -29.226 -2.634 14.246 1.00 27.61 150 PRO A O 1
ATOM 1155 N N . GLN A 1 151 ? -27.846 -2.031 15.941 1.00 30.06 151 GLN A N 1
ATOM 1156 C CA . GLN A 1 151 ? -26.680 -1.670 15.141 1.00 30.06 151 GLN A CA 1
ATOM 1157 C C . GLN A 1 151 ? -26.262 -2.871 14.284 1.00 30.06 151 GLN A C 1
ATOM 1159 O O . GLN A 1 151 ? -25.464 -3.712 14.689 1.00 30.06 151 GLN A O 1
ATOM 1164 N N . THR A 1 152 ? -26.811 -2.962 13.076 1.00 28.00 152 THR A N 1
ATOM 1165 C CA . THR A 1 152 ? -26.135 -3.616 11.972 1.00 28.00 152 THR A CA 1
ATOM 1166 C C . THR A 1 152 ? -24.827 -2.867 11.822 1.00 28.00 152 THR A C 1
ATOM 1168 O O . THR A 1 152 ? -24.843 -1.691 11.457 1.00 28.00 152 THR A O 1
ATOM 1171 N N . VAL A 1 153 ? -23.726 -3.523 12.193 1.00 38.91 153 VAL A N 1
ATOM 1172 C CA . VAL A 1 153 ? -22.358 -3.090 11.911 1.00 38.91 153 VAL A CA 1
ATOM 1173 C C . VAL A 1 153 ? -22.356 -2.626 10.461 1.00 38.91 153 VAL A C 1
ATOM 1175 O O . VAL A 1 153 ? -22.506 -3.444 9.553 1.00 38.91 153 VAL A O 1
ATOM 1178 N N . ALA A 1 154 ? -22.322 -1.312 10.241 1.00 38.53 154 ALA A N 1
ATOM 1179 C CA . ALA A 1 154 ? -22.154 -0.784 8.903 1.00 38.53 154 ALA A CA 1
ATOM 1180 C C . ALA A 1 154 ? -20.820 -1.358 8.429 1.00 38.53 154 ALA A C 1
ATOM 1182 O O . ALA A 1 154 ? -19.794 -1.110 9.061 1.00 38.53 154 ALA A O 1
ATOM 1183 N N . LEU A 1 155 ? -20.859 -2.215 7.408 1.00 45.66 155 LEU A N 1
ATOM 1184 C CA . LEU A 1 155 ? -19.662 -2.750 6.776 1.00 45.66 155 LEU A CA 1
ATOM 1185 C C . LEU A 1 155 ? -18.915 -1.550 6.199 1.00 45.66 155 LEU A C 1
ATOM 1187 O O . LEU A 1 155 ? -19.258 -1.057 5.127 1.00 45.66 155 LEU A O 1
ATOM 1191 N N . HIS A 1 156 ? -17.969 -1.024 6.970 1.00 60.59 156 HIS A N 1
ATOM 1192 C CA . HIS A 1 156 ? -17.054 -0.007 6.497 1.00 60.59 156 HIS A CA 1
ATOM 1193 C C . HIS A 1 156 ? -16.150 -0.688 5.473 1.00 60.59 156 HIS A C 1
ATOM 1195 O O . HIS A 1 156 ? -15.557 -1.729 5.761 1.00 60.59 156 HIS A O 1
ATOM 1201 N N . GLU A 1 157 ? -16.095 -0.142 4.262 1.00 72.25 157 GLU A N 1
ATOM 1202 C CA . GLU A 1 157 ? -15.161 -0.623 3.250 1.00 72.25 157 GLU A CA 1
ATOM 1203 C C . GLU A 1 157 ? -13.733 -0.380 3.761 1.00 72.25 157 GLU A C 1
ATOM 1205 O O . GLU A 1 157 ? -13.466 0.703 4.290 1.00 72.25 157 GLU A O 1
ATOM 1210 N N . PRO A 1 158 ? -12.825 -1.367 3.695 1.00 82.38 158 PRO A N 1
ATOM 1211 C CA . PRO A 1 158 ? -11.483 -1.180 4.220 1.00 82.38 158 PRO A CA 1
ATOM 1212 C C . PRO A 1 158 ? -10.765 -0.069 3.448 1.00 82.38 158 PRO A C 1
ATOM 1214 O O . PRO A 1 158 ? -10.923 0.072 2.232 1.00 82.38 158 PRO A O 1
ATOM 1217 N N . TYR A 1 159 ? -9.955 0.712 4.151 1.00 84.81 159 TYR A N 1
ATOM 1218 C CA . TYR A 1 159 ? -9.149 1.755 3.547 1.00 84.81 159 TYR A CA 1
ATOM 1219 C C . TYR A 1 159 ? -8.136 1.152 2.573 1.00 84.81 159 TYR A C 1
ATOM 1221 O O . TYR A 1 159 ? -7.554 0.081 2.779 1.00 84.81 159 TYR A O 1
ATOM 1229 N N . ILE A 1 160 ? -7.920 1.880 1.482 1.00 88.38 160 ILE A N 1
ATOM 1230 C CA . ILE A 1 160 ? -6.935 1.525 0.469 1.00 88.38 160 ILE A CA 1
ATOM 1231 C C . ILE A 1 160 ? -5.628 2.225 0.817 1.00 88.38 160 ILE A C 1
ATOM 1233 O O . ILE A 1 160 ? -5.587 3.449 0.934 1.00 88.38 160 ILE A O 1
ATOM 1237 N N . HIS A 1 161 ? -4.560 1.445 0.924 1.00 89.00 161 HIS A N 1
ATOM 1238 C CA . HIS A 1 161 ? -3.194 1.899 1.143 1.00 89.00 161 HIS A CA 1
ATOM 1239 C C . HIS A 1 161 ? -2.372 1.781 -0.134 1.00 89.00 161 HIS A C 1
ATOM 1241 O O . HIS A 1 161 ? -2.583 0.876 -0.946 1.00 89.00 161 HIS A O 1
ATOM 1247 N N . ILE A 1 162 ? -1.403 2.679 -0.295 1.00 89.75 162 ILE A N 1
ATOM 1248 C CA . ILE A 1 162 ? -0.504 2.719 -1.446 1.00 89.75 162 ILE A CA 1
ATOM 1249 C C . ILE A 1 162 ? 0.933 2.540 -0.970 1.00 89.75 162 ILE A C 1
ATOM 1251 O O . ILE A 1 162 ? 1.411 3.323 -0.163 1.00 89.75 162 ILE A O 1
ATOM 1255 N N . GLY A 1 163 ? 1.651 1.556 -1.506 1.00 91.25 163 GLY A N 1
ATOM 1256 C CA . GLY A 1 163 ? 3.099 1.417 -1.328 1.00 91.25 163 GLY A CA 1
ATOM 1257 C C . GLY A 1 163 ? 3.857 1.674 -2.631 1.00 91.25 163 GLY A C 1
ATOM 1258 O O . GLY A 1 163 ? 3.371 1.298 -3.696 1.00 91.25 163 GLY A O 1
ATOM 1259 N N . THR A 1 164 ? 5.053 2.264 -2.564 1.00 91.12 164 THR A N 1
ATOM 1260 C CA . THR A 1 164 ? 5.954 2.460 -3.713 1.00 91.12 164 THR A CA 1
ATOM 1261 C C . THR A 1 164 ? 7.331 1.858 -3.420 1.00 91.12 164 THR A C 1
ATOM 1263 O O .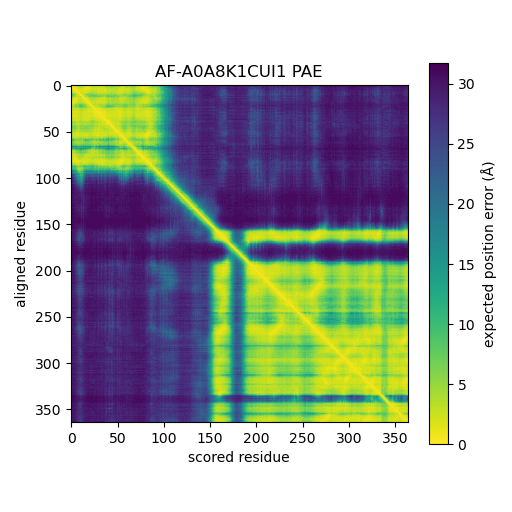 THR A 1 164 ? 7.982 2.222 -2.442 1.00 91.12 164 THR A O 1
ATOM 1266 N N . TRP A 1 165 ? 7.796 0.953 -4.282 1.00 90.62 165 TRP A N 1
ATOM 1267 C CA . TRP A 1 165 ? 9.093 0.281 -4.198 1.00 90.62 165 TRP A CA 1
ATOM 1268 C C . TRP A 1 165 ? 9.987 0.739 -5.344 1.00 90.62 165 TRP A C 1
ATOM 1270 O O . TRP A 1 165 ? 9.661 0.536 -6.510 1.00 90.62 165 TRP A O 1
ATOM 1280 N N . VAL A 1 166 ? 11.130 1.329 -5.004 1.00 89.06 166 VAL A N 1
ATOM 1281 C CA . VAL A 1 166 ? 12.169 1.725 -5.965 1.00 89.06 166 VAL A CA 1
ATOM 1282 C C . VAL A 1 166 ? 13.196 0.591 -6.102 1.00 89.06 166 VAL A C 1
ATOM 1284 O O . VAL A 1 166 ? 13.477 -0.055 -5.082 1.00 89.06 166 VAL A O 1
ATOM 1287 N N . PRO A 1 167 ? 13.761 0.344 -7.299 1.00 84.19 167 PRO A N 1
ATOM 1288 C CA . PRO A 1 167 ? 14.876 -0.572 -7.508 1.00 84.19 167 PRO A CA 1
ATOM 1289 C C . PRO A 1 167 ? 16.012 -0.381 -6.509 1.00 84.19 167 PRO A C 1
ATOM 1291 O O . PRO A 1 167 ? 16.465 0.738 -6.258 1.00 84.19 167 PRO A O 1
ATOM 1294 N N . MET A 1 168 ? 16.485 -1.486 -5.939 1.00 80.62 168 MET A N 1
ATOM 1295 C CA . MET A 1 168 ? 17.661 -1.489 -5.069 1.00 80.62 168 MET A CA 1
ATOM 1296 C C . MET A 1 168 ? 18.892 -1.967 -5.832 1.00 80.62 168 MET A C 1
ATOM 1298 O O . MET A 1 168 ? 18.777 -2.677 -6.822 1.00 80.62 168 MET A O 1
ATOM 1302 N N . VAL A 1 169 ? 20.083 -1.611 -5.354 1.00 75.75 169 VAL A N 1
ATOM 1303 C CA . VAL A 1 169 ? 21.322 -2.198 -5.875 1.00 75.75 169 VAL A CA 1
ATOM 1304 C C . VAL A 1 169 ? 21.383 -3.668 -5.463 1.00 75.75 169 VAL A C 1
ATOM 1306 O O . VAL A 1 169 ? 21.368 -3.987 -4.269 1.00 75.75 169 VAL A O 1
ATOM 1309 N N . VAL A 1 170 ? 21.487 -4.557 -6.445 1.00 68.31 170 VAL A N 1
ATOM 1310 C CA . VAL A 1 170 ? 21.816 -5.965 -6.260 1.00 68.31 170 VAL A CA 1
ATOM 1311 C C . VAL A 1 170 ? 23.272 -6.025 -5.819 1.00 68.31 170 VAL A C 1
ATOM 1313 O O . VAL A 1 170 ? 24.211 -5.833 -6.586 1.00 68.31 170 VAL A O 1
ATOM 1316 N N . THR A 1 171 ? 23.470 -6.243 -4.523 1.00 59.88 171 THR A N 1
ATOM 1317 C CA . THR A 1 171 ? 24.789 -6.610 -4.015 1.00 59.88 171 THR A CA 1
ATOM 1318 C C . THR A 1 171 ? 24.914 -8.114 -4.156 1.00 59.88 171 THR A C 1
ATOM 1320 O O . THR A 1 171 ? 24.374 -8.872 -3.348 1.00 59.88 171 THR A O 1
ATOM 1323 N N . ASP A 1 172 ? 25.608 -8.560 -5.200 1.00 50.00 172 ASP A N 1
ATOM 1324 C CA . ASP A 1 172 ? 25.991 -9.959 -5.296 1.00 50.00 172 ASP A CA 1
ATOM 1325 C C . ASP A 1 172 ? 26.836 -10.306 -4.069 1.00 50.00 172 ASP A C 1
ATOM 1327 O O . ASP A 1 172 ? 27.971 -9.852 -3.894 1.00 50.00 172 ASP A O 1
ATOM 1331 N N . LYS A 1 173 ? 26.274 -11.127 -3.176 1.00 44.19 173 LYS A N 1
ATOM 1332 C CA . LYS A 1 173 ? 27.073 -11.832 -2.179 1.00 44.19 173 LYS A CA 1
ATOM 1333 C C . LYS A 1 173 ? 27.911 -12.844 -2.944 1.00 44.19 173 LYS A C 1
ATOM 1335 O O . LYS A 1 173 ? 27.500 -13.992 -3.101 1.00 44.19 173 LYS A O 1
ATOM 1340 N N . VAL A 1 174 ? 29.087 -12.420 -3.3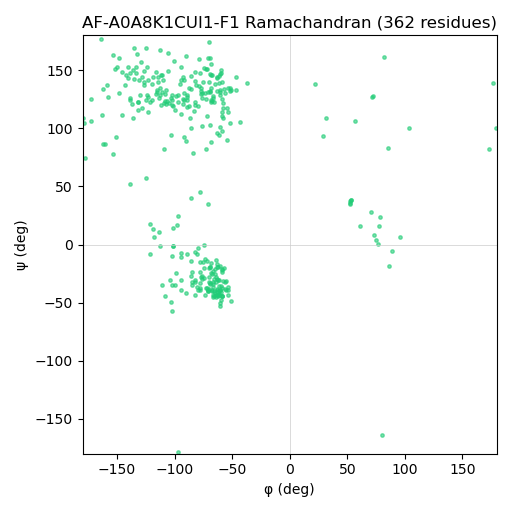96 1.00 40.94 174 VAL A N 1
ATOM 1341 C CA . VAL A 1 174 ? 30.136 -13.319 -3.871 1.00 40.94 174 VAL A CA 1
ATOM 1342 C C . VAL A 1 174 ? 30.352 -14.368 -2.778 1.00 40.94 174 VAL A C 1
ATOM 1344 O O . VAL A 1 174 ? 30.914 -14.083 -1.719 1.00 40.94 174 VAL A O 1
ATOM 1347 N N . ARG A 1 175 ? 29.858 -15.594 -2.995 1.00 37.97 175 ARG A N 1
ATOM 1348 C CA . ARG A 1 175 ? 30.323 -16.753 -2.230 1.00 37.97 175 ARG A CA 1
ATOM 1349 C C . ARG A 1 175 ? 31.820 -16.863 -2.519 1.00 37.97 175 ARG A C 1
ATOM 1351 O O . ARG A 1 175 ? 32.180 -16.877 -3.694 1.00 37.97 175 ARG A O 1
ATOM 1358 N N . PRO A 1 176 ? 32.697 -16.957 -1.507 1.00 37.91 176 PRO A N 1
ATOM 1359 C CA . PRO A 1 176 ? 34.107 -17.195 -1.750 1.00 37.91 176 PRO A CA 1
ATOM 1360 C C . PRO A 1 176 ? 34.261 -18.655 -2.186 1.00 37.91 176 PRO A C 1
ATOM 1362 O O . PRO A 1 176 ? 34.540 -19.537 -1.379 1.00 37.91 176 PRO A O 1
ATOM 1365 N N . THR A 1 177 ? 34.021 -18.948 -3.461 1.00 40.66 177 THR A N 1
ATOM 1366 C CA . THR A 1 177 ? 34.521 -20.179 -4.069 1.00 40.66 177 THR A CA 1
ATOM 1367 C C . THR A 1 177 ? 36.022 -20.006 -4.224 1.00 40.66 177 THR A C 1
ATOM 1369 O O . THR A 1 177 ? 36.484 -19.140 -4.965 1.00 40.66 177 THR A O 1
ATOM 1372 N N . GLY A 1 178 ? 36.765 -20.775 -3.429 1.00 45.81 178 GLY A N 1
ATOM 1373 C CA . GLY A 1 178 ? 38.215 -20.722 -3.345 1.00 45.81 178 GLY A CA 1
ATOM 1374 C C . GLY A 1 178 ? 38.898 -20.824 -4.707 1.00 45.81 178 GLY A C 1
ATOM 1375 O O . GLY A 1 178 ? 38.580 -21.682 -5.524 1.00 45.81 178 GLY A O 1
ATOM 1376 N N . GLY A 1 179 ? 39.872 -19.944 -4.906 1.00 35.97 179 GLY A N 1
ATOM 1377 C CA . GLY A 1 179 ? 40.781 -19.932 -6.040 1.00 35.97 179 GLY A CA 1
ATOM 1378 C C . GLY A 1 179 ? 41.763 -18.782 -5.857 1.00 35.97 179 GLY A C 1
ATOM 1379 O O . GLY A 1 179 ? 41.399 -17.622 -6.008 1.00 35.97 179 GLY A O 1
ATOM 1380 N N . LEU A 1 180 ? 42.997 -19.103 -5.469 1.00 46.72 180 LEU A N 1
ATOM 1381 C CA . LEU A 1 180 ? 44.085 -18.180 -5.114 1.00 46.72 180 LEU A CA 1
ATOM 1382 C C . LEU A 1 180 ? 44.685 -17.409 -6.311 1.00 46.72 180 LEU A C 1
ATOM 1384 O O . LEU A 1 180 ? 45.881 -17.146 -6.332 1.00 46.72 180 LEU A O 1
ATOM 1388 N N . LEU A 1 181 ? 43.889 -17.032 -7.311 1.00 48.06 181 LEU A N 1
ATOM 1389 C CA . LEU A 1 181 ? 44.349 -16.251 -8.460 1.00 48.06 181 LEU A CA 1
ATOM 1390 C C . LEU A 1 181 ? 43.205 -15.389 -9.003 1.00 48.06 181 LEU A C 1
ATOM 1392 O O . LEU A 1 181 ? 42.440 -15.849 -9.837 1.00 48.06 181 LEU A O 1
ATOM 1396 N N . ASN A 1 182 ? 4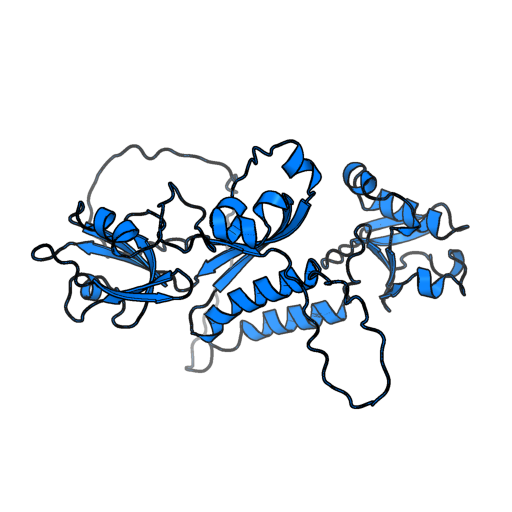3.094 -14.146 -8.528 1.00 35.25 182 ASN A N 1
ATOM 1397 C CA . ASN A 1 182 ? 42.506 -13.038 -9.293 1.00 35.25 182 ASN A CA 1
ATOM 1398 C C . ASN A 1 182 ? 42.929 -11.696 -8.670 1.00 35.25 182 ASN A C 1
ATOM 1400 O O . ASN A 1 182 ? 42.252 -11.120 -7.824 1.00 35.25 182 ASN A O 1
ATOM 1404 N N . VAL A 1 183 ? 44.094 -11.205 -9.105 1.00 48.47 183 VAL A N 1
ATOM 1405 C CA . VAL A 1 183 ? 44.669 -9.877 -8.793 1.00 48.47 183 VAL A CA 1
ATOM 1406 C C . VAL A 1 183 ? 44.135 -8.820 -9.774 1.00 48.47 183 VAL A C 1
ATOM 1408 O O . VAL A 1 183 ? 44.838 -7.925 -10.222 1.00 48.47 183 VAL A O 1
ATOM 1411 N N . LEU A 1 184 ? 42.853 -8.898 -10.119 1.00 43.53 184 LEU A N 1
ATOM 1412 C CA . LEU A 1 184 ? 42.145 -7.842 -10.833 1.00 43.53 184 LEU A CA 1
ATOM 1413 C C . LEU A 1 184 ? 40.792 -7.703 -10.150 1.00 43.53 184 LEU A C 1
ATOM 1415 O O . LEU A 1 184 ? 39.961 -8.602 -10.239 1.00 43.53 184 LEU A O 1
ATOM 1419 N N . LYS A 1 185 ? 40.589 -6.601 -9.418 1.00 38.62 185 LYS A N 1
ATOM 1420 C CA . LYS A 1 185 ? 39.248 -6.211 -8.971 1.00 38.62 185 LYS A CA 1
ATOM 1421 C C . LYS A 1 185 ? 38.372 -6.153 -10.227 1.00 38.62 185 LYS A C 1
ATOM 1423 O O . LYS A 1 185 ? 38.656 -5.306 -11.076 1.00 38.62 185 LYS A O 1
ATOM 1428 N N . PRO A 1 186 ? 37.320 -6.977 -10.361 1.00 37.34 186 PRO A N 1
ATOM 1429 C CA . PRO A 1 186 ? 36.259 -6.595 -11.267 1.00 37.34 186 PRO A CA 1
ATOM 1430 C C . PRO A 1 186 ? 35.719 -5.270 -10.722 1.00 37.34 186 PRO A C 1
ATOM 1432 O O . PRO A 1 186 ? 35.469 -5.154 -9.517 1.00 37.34 186 PRO A O 1
ATOM 1435 N N . LEU A 1 187 ? 35.567 -4.253 -11.575 1.00 41.38 187 LEU A N 1
ATOM 1436 C CA . LEU A 1 187 ? 34.551 -3.246 -11.297 1.00 41.38 187 LEU A CA 1
ATOM 1437 C C . LEU A 1 187 ? 33.249 -4.040 -11.239 1.00 41.38 187 LEU A C 1
ATOM 1439 O O . LEU A 1 187 ? 32.706 -4.406 -12.274 1.00 41.38 187 LEU A O 1
ATOM 1443 N N . THR A 1 188 ? 32.798 -4.392 -10.039 1.00 45.34 188 THR A N 1
ATOM 1444 C CA . THR A 1 188 ? 31.435 -4.861 -9.842 1.00 45.34 188 THR A CA 1
ATOM 1445 C C . THR A 1 188 ? 30.560 -3.678 -10.219 1.00 45.34 188 THR A C 1
ATOM 1447 O O . THR A 1 188 ? 30.404 -2.744 -9.429 1.00 45.34 188 THR A O 1
ATOM 1450 N N . THR A 1 189 ? 30.088 -3.653 -11.464 1.00 48.00 189 THR A N 1
ATOM 1451 C CA . THR A 1 189 ? 28.985 -2.797 -11.877 1.00 48.00 189 THR A CA 1
ATOM 1452 C C . THR A 1 189 ? 27.851 -3.107 -10.919 1.00 48.00 189 THR A C 1
ATOM 1454 O O . THR A 1 189 ? 27.400 -4.243 -10.836 1.00 48.00 189 THR A O 1
ATOM 1457 N N . ALA A 1 190 ? 27.483 -2.129 -10.096 1.00 52.69 190 ALA A N 1
ATOM 1458 C CA . ALA A 1 190 ? 26.321 -2.237 -9.236 1.00 52.69 190 ALA A CA 1
ATOM 1459 C C . ALA A 1 190 ? 25.103 -2.423 -10.149 1.00 52.69 190 ALA A C 1
ATOM 1461 O O . ALA A 1 190 ? 24.653 -1.467 -10.777 1.00 52.69 190 ALA A O 1
ATOM 1462 N N . GLU A 1 191 ? 24.625 -3.656 -10.281 1.00 64.69 191 GLU A N 1
ATOM 1463 C CA . GLU A 1 191 ? 23.414 -3.947 -11.037 1.00 64.69 191 GLU A CA 1
ATOM 1464 C C . GLU A 1 191 ? 22.223 -3.534 -10.174 1.00 64.69 191 GLU A C 1
ATOM 1466 O O . GLU A 1 191 ? 22.136 -3.901 -9.005 1.00 64.69 191 GLU A O 1
ATOM 1471 N N . TYR A 1 192 ? 21.334 -2.697 -10.701 1.00 68.25 192 TYR A N 1
ATOM 1472 C CA . TYR A 1 192 ? 20.083 -2.376 -10.019 1.00 68.25 192 TYR A CA 1
ATOM 1473 C C . TYR A 1 192 ? 19.063 -3.481 -10.289 1.00 68.25 192 TYR A C 1
ATOM 1475 O O . TYR A 1 192 ? 19.072 -4.090 -11.356 1.00 68.25 192 TYR A O 1
ATOM 1483 N N . GLU A 1 193 ? 18.177 -3.727 -9.325 1.00 77.06 193 GLU A N 1
ATOM 1484 C CA . GLU A 1 193 ? 17.008 -4.581 -9.515 1.00 77.06 193 GLU A CA 1
ATOM 1485 C C . GLU A 1 193 ? 16.252 -4.130 -10.770 1.00 77.06 193 GLU A C 1
ATOM 1487 O O . GLU A 1 193 ? 15.954 -2.946 -10.938 1.00 77.06 193 GLU A O 1
ATOM 1492 N N . ASP A 1 194 ? 15.888 -5.074 -11.632 1.00 79.31 194 ASP A N 1
ATOM 1493 C CA . ASP A 1 194 ? 14.917 -4.784 -12.676 1.00 79.31 194 ASP A CA 1
ATOM 1494 C C . ASP A 1 194 ? 13.509 -4.583 -12.069 1.00 79.31 194 ASP A C 1
ATOM 1496 O O . ASP A 1 194 ? 13.247 -4.766 -10.865 1.00 79.31 194 ASP A O 1
ATOM 1500 N N . VAL A 1 195 ? 12.558 -4.192 -12.917 1.00 80.69 195 VAL A N 1
ATOM 1501 C CA . VAL A 1 195 ? 11.171 -3.973 -12.493 1.00 80.69 195 VAL A CA 1
ATOM 1502 C C . VAL A 1 195 ? 10.500 -5.262 -11.997 1.00 80.69 195 VAL A C 1
ATOM 1504 O O . VAL A 1 195 ? 9.625 -5.208 -11.129 1.00 80.69 195 VAL A O 1
ATOM 1507 N N . LEU A 1 196 ? 10.917 -6.437 -12.481 1.00 83.44 196 LEU A N 1
ATOM 1508 C CA . LEU A 1 196 ? 10.345 -7.733 -12.104 1.00 83.44 196 LEU A CA 1
ATOM 1509 C C . LEU A 1 196 ? 10.777 -8.147 -10.692 1.00 83.44 196 LEU A C 1
ATOM 1511 O O . LEU A 1 196 ? 9.944 -8.577 -9.885 1.00 83.44 196 LEU A O 1
ATOM 1515 N N . LEU A 1 197 ? 12.053 -7.966 -10.358 1.00 82.19 197 LEU A N 1
ATOM 1516 C CA . LEU A 1 197 ? 12.612 -8.169 -9.026 1.00 82.19 197 LEU A CA 1
ATOM 1517 C C . LEU A 1 197 ? 11.998 -7.184 -8.033 1.00 82.19 197 LEU A C 1
ATOM 1519 O O . LEU A 1 197 ? 11.527 -7.597 -6.969 1.00 82.19 197 LEU A O 1
ATOM 1523 N N . THR A 1 198 ? 11.887 -5.912 -8.420 1.00 81.69 198 THR A N 1
ATOM 1524 C CA . THR A 1 198 ? 11.210 -4.882 -7.619 1.00 81.69 198 THR A CA 1
ATOM 1525 C C . THR A 1 198 ? 9.747 -5.263 -7.354 1.00 81.69 198 THR A C 1
ATOM 1527 O O . THR A 1 198 ? 9.274 -5.207 -6.216 1.00 81.69 198 THR A O 1
ATOM 1530 N N . THR A 1 199 ? 9.039 -5.751 -8.378 1.00 85.56 199 THR A N 1
ATOM 1531 C CA . THR A 1 199 ? 7.648 -6.223 -8.275 1.00 85.56 199 THR A CA 1
ATOM 1532 C C . THR A 1 199 ? 7.524 -7.420 -7.336 1.00 85.56 199 THR A C 1
ATOM 1534 O O . THR A 1 199 ? 6.614 -7.488 -6.504 1.00 85.56 199 THR A O 1
ATOM 1537 N N . THR A 1 200 ? 8.442 -8.377 -7.449 1.00 86.88 200 THR A N 1
ATOM 1538 C CA . THR A 1 200 ? 8.467 -9.573 -6.604 1.00 86.88 200 THR A CA 1
ATOM 1539 C C . THR A 1 200 ? 8.713 -9.195 -5.148 1.00 86.88 200 THR A C 1
ATOM 1541 O O . THR A 1 200 ? 7.992 -9.662 -4.264 1.00 86.88 200 THR A O 1
ATOM 1544 N N . ARG A 1 201 ? 9.654 -8.279 -4.892 1.00 88.62 201 ARG A N 1
ATOM 1545 C CA . ARG A 1 201 ? 9.937 -7.748 -3.555 1.00 88.62 201 ARG A CA 1
ATOM 1546 C C . ARG A 1 201 ? 8.730 -7.027 -2.957 1.00 88.62 201 ARG A C 1
ATOM 1548 O O . ARG A 1 201 ? 8.421 -7.264 -1.790 1.00 88.62 201 ARG A O 1
ATOM 1555 N N . ALA A 1 202 ? 8.016 -6.220 -3.743 1.00 88.00 202 ALA A N 1
ATOM 1556 C CA . ALA A 1 202 ? 6.788 -5.557 -3.304 1.00 88.00 202 ALA A CA 1
ATOM 1557 C C . ALA A 1 202 ? 5.707 -6.569 -2.886 1.00 88.00 202 ALA A C 1
ATOM 1559 O O . ALA A 1 202 ? 5.179 -6.511 -1.773 1.00 88.00 202 ALA A O 1
ATOM 1560 N N . ARG A 1 203 ? 5.431 -7.568 -3.738 1.00 86.88 203 ARG A N 1
ATOM 1561 C CA . ARG A 1 203 ? 4.445 -8.624 -3.449 1.00 86.88 203 ARG A CA 1
ATOM 1562 C C . ARG A 1 203 ? 4.826 -9.456 -2.229 1.00 86.88 203 ARG A C 1
ATOM 1564 O O . ARG A 1 203 ? 3.970 -9.740 -1.394 1.00 86.88 203 ARG A O 1
ATOM 1571 N N . GLU A 1 204 ? 6.090 -9.855 -2.111 1.00 87.19 204 GLU A N 1
ATOM 1572 C CA . GLU A 1 204 ? 6.556 -10.633 -0.962 1.00 87.19 204 GLU A CA 1
ATOM 1573 C C . GLU A 1 204 ? 6.516 -9.832 0.335 1.00 87.19 204 GLU A C 1
ATOM 1575 O O . GLU A 1 204 ? 6.205 -10.410 1.374 1.00 87.19 204 GLU A O 1
ATOM 1580 N N . TYR A 1 205 ? 6.772 -8.520 0.295 1.00 86.25 205 TYR A N 1
ATOM 1581 C CA . TYR A 1 205 ? 6.611 -7.661 1.465 1.00 86.25 205 TYR A CA 1
ATOM 1582 C C . TYR A 1 205 ? 5.161 -7.681 1.958 1.00 86.25 205 TYR A C 1
ATOM 1584 O O . TYR A 1 205 ? 4.913 -8.027 3.111 1.00 86.25 205 TYR A O 1
ATOM 1592 N N . ILE A 1 206 ? 4.198 -7.420 1.070 1.00 84.75 206 ILE A N 1
ATOM 1593 C CA . ILE A 1 206 ? 2.775 -7.390 1.430 1.00 84.75 206 ILE A CA 1
ATOM 1594 C C . ILE A 1 206 ? 2.272 -8.758 1.914 1.00 84.75 206 ILE A C 1
ATOM 1596 O O . ILE A 1 206 ? 1.542 -8.851 2.902 1.00 84.75 206 ILE A O 1
ATOM 1600 N N . LYS A 1 207 ? 2.731 -9.859 1.308 1.00 81.44 207 LYS A N 1
ATOM 1601 C CA . LYS A 1 207 ? 2.383 -11.217 1.763 1.00 81.44 207 LYS A CA 1
ATOM 1602 C C . LYS A 1 207 ? 2.858 -11.538 3.186 1.00 81.44 207 LYS A C 1
ATOM 1604 O O . LYS A 1 207 ? 2.332 -12.482 3.780 1.00 81.44 207 LYS A O 1
ATOM 1609 N N . ARG A 1 208 ? 3.828 -10.808 3.757 1.00 85.56 208 ARG A N 1
ATOM 1610 C CA . ARG A 1 208 ? 4.276 -11.036 5.146 1.00 85.56 208 ARG A CA 1
ATOM 1611 C C . ARG A 1 208 ? 3.173 -10.748 6.158 1.00 85.56 208 ARG A C 1
ATOM 1613 O O . ARG A 1 208 ? 3.095 -11.478 7.141 1.00 85.56 208 ARG A O 1
ATOM 1620 N N . PHE A 1 209 ? 2.285 -9.788 5.891 1.00 83.44 209 PHE A N 1
ATOM 1621 C CA . PHE A 1 209 ? 1.141 -9.506 6.764 1.00 83.44 209 PHE A CA 1
ATOM 1622 C C . PHE A 1 209 ? 0.229 -10.732 6.912 1.00 83.44 209 PHE A C 1
ATOM 1624 O O . PHE A 1 209 ? -0.134 -11.116 8.024 1.00 83.44 209 PHE A O 1
ATOM 1631 N N . ARG A 1 210 ? -0.011 -11.471 5.819 1.00 79.00 210 ARG A N 1
ATOM 1632 C CA . ARG A 1 210 ? -0.777 -12.727 5.872 1.00 79.00 210 ARG A CA 1
ATOM 1633 C C . ARG A 1 210 ? -0.127 -13.770 6.789 1.00 79.00 210 ARG A C 1
ATOM 1635 O O . ARG A 1 210 ? -0.839 -14.502 7.469 1.00 79.00 210 ARG A O 1
ATOM 1642 N N . ARG A 1 211 ? 1.211 -13.831 6.846 1.00 77.44 211 ARG A N 1
ATOM 1643 C CA . ARG A 1 211 ? 1.945 -14.786 7.706 1.00 77.44 211 ARG A CA 1
ATOM 1644 C C . ARG A 1 211 ? 1.787 -14.488 9.199 1.00 77.44 211 ARG A C 1
ATOM 1646 O O . ARG A 1 211 ? 1.914 -15.409 9.995 1.00 77.44 211 ARG A O 1
ATOM 1653 N N . ILE A 1 212 ? 1.485 -13.243 9.567 1.00 81.00 212 ILE A N 1
ATOM 1654 C CA . ILE A 1 212 ? 1.209 -12.830 10.953 1.00 81.00 212 ILE A CA 1
ATOM 1655 C C . ILE A 1 212 ? -0.296 -12.745 11.256 1.00 81.00 212 ILE A C 1
ATOM 1657 O O . ILE A 1 212 ? -0.697 -12.118 12.230 1.00 81.00 212 ILE A O 1
ATOM 1661 N N . GLY A 1 213 ? -1.144 -13.359 10.420 1.00 78.88 213 GLY A N 1
ATOM 1662 C CA . GLY A 1 213 ? -2.595 -13.384 10.627 1.00 78.88 213 GLY A CA 1
ATOM 1663 C C . GLY A 1 213 ? -3.316 -12.085 10.261 1.00 78.88 213 GLY A C 1
ATOM 1664 O O . GLY A 1 213 ? -4.462 -11.901 10.659 1.00 78.88 213 GLY A O 1
ATOM 1665 N N . ARG A 1 214 ? -2.669 -11.193 9.500 1.00 83.75 214 ARG A N 1
ATOM 1666 C CA . ARG A 1 214 ? -3.242 -9.943 8.981 1.00 83.75 214 ARG A CA 1
ATOM 1667 C C . ARG A 1 214 ? -3.434 -10.078 7.463 1.00 83.75 214 ARG A C 1
ATOM 1669 O O . ARG A 1 214 ? -2.521 -9.760 6.701 1.00 83.75 214 ARG A O 1
ATOM 1676 N N . PRO A 1 215 ? -4.532 -10.696 6.996 1.00 84.62 215 PRO A N 1
ATOM 1677 C CA . PRO A 1 215 ? -4.756 -10.914 5.571 1.00 84.62 215 PRO A CA 1
ATOM 1678 C C . PRO A 1 215 ? -4.841 -9.579 4.812 1.00 84.62 215 PRO A C 1
ATOM 1680 O O . PRO A 1 215 ? -5.408 -8.605 5.302 1.00 84.62 215 PRO A O 1
ATOM 1683 N N . VAL A 1 216 ? -4.219 -9.548 3.632 1.00 87.12 216 VAL A N 1
ATOM 1684 C CA . VAL A 1 216 ? -4.160 -8.382 2.745 1.00 87.12 216 VAL A CA 1
ATOM 1685 C C . VAL A 1 216 ? -4.640 -8.784 1.359 1.00 87.12 216 VAL A C 1
ATOM 1687 O O . VAL A 1 216 ? -4.203 -9.820 0.828 1.00 87.12 216 VAL A O 1
ATOM 1690 N N . THR A 1 217 ? -5.455 -7.923 0.760 1.00 86.50 217 THR A N 1
ATOM 1691 C CA . THR A 1 217 ? -5.871 -7.998 -0.637 1.00 86.50 217 THR A CA 1
ATOM 1692 C C . THR A 1 217 ? -5.109 -6.967 -1.456 1.00 86.50 217 THR A C 1
ATOM 1694 O O . THR A 1 217 ? -5.083 -5.784 -1.134 1.00 86.50 217 THR A O 1
ATOM 1697 N N . ILE A 1 218 ? -4.463 -7.422 -2.532 1.00 87.44 218 ILE A N 1
ATOM 1698 C CA . ILE A 1 218 ? -3.829 -6.539 -3.514 1.00 87.44 218 ILE A CA 1
ATOM 1699 C C . ILE A 1 218 ? -4.895 -6.168 -4.540 1.00 87.44 218 ILE A C 1
ATOM 1701 O O . ILE A 1 218 ? -5.422 -7.049 -5.215 1.00 87.44 218 ILE A O 1
ATOM 1705 N N . LEU A 1 219 ? -5.188 -4.878 -4.654 1.00 84.50 219 LEU A N 1
ATOM 1706 C CA . LEU A 1 219 ? -6.208 -4.335 -5.550 1.00 84.50 219 LEU A CA 1
ATOM 1707 C C . LEU A 1 219 ? -5.623 -3.995 -6.920 1.00 84.50 219 LEU A C 1
ATOM 1709 O O . LEU A 1 219 ? -6.231 -4.269 -7.949 1.00 84.50 219 LEU A O 1
ATOM 1713 N N . SER A 1 220 ? -4.429 -3.403 -6.935 1.00 84.69 220 SER A N 1
ATOM 1714 C CA . SER A 1 220 ? -3.752 -2.989 -8.163 1.00 84.69 220 SER A CA 1
ATOM 1715 C C . SER A 1 220 ? -2.239 -2.994 -7.980 1.00 84.69 220 SER A C 1
ATOM 1717 O O . SER A 1 220 ? -1.727 -2.782 -6.878 1.00 84.69 220 SER A O 1
ATOM 1719 N N . LEU A 1 221 ? -1.520 -3.233 -9.074 1.00 87.69 221 LEU A N 1
ATOM 1720 C CA . LEU A 1 221 ? -0.070 -3.123 -9.147 1.00 87.69 221 LEU A CA 1
ATOM 1721 C C . LEU A 1 221 ? 0.301 -2.457 -10.467 1.00 87.69 221 LEU A C 1
ATOM 1723 O O . LEU A 1 221 ? -0.107 -2.925 -11.527 1.00 87.69 221 LEU A O 1
ATOM 1727 N N . GLN A 1 222 ? 1.078 -1.383 -10.393 1.00 86.94 222 GLN A N 1
ATOM 1728 C CA . GLN A 1 222 ? 1.474 -0.585 -11.548 1.00 86.94 222 GLN A CA 1
ATOM 1729 C C . GLN A 1 222 ? 2.969 -0.296 -11.514 1.00 86.94 222 GLN A C 1
ATOM 1731 O O . GLN A 1 222 ? 3.556 -0.110 -10.448 1.00 86.94 222 GLN A O 1
ATOM 1736 N N . THR A 1 223 ? 3.573 -0.208 -12.692 1.00 87.88 223 THR A N 1
ATOM 1737 C CA . THR A 1 223 ? 4.909 0.365 -12.853 1.00 87.88 223 THR A CA 1
ATOM 1738 C C . THR A 1 223 ? 4.766 1.875 -13.010 1.00 87.88 223 THR A C 1
ATOM 1740 O O . THR A 1 223 ? 3.914 2.339 -13.764 1.00 87.88 223 THR A O 1
ATOM 1743 N N . VAL A 1 224 ? 5.580 2.645 -12.294 1.00 85.06 224 VAL A N 1
ATOM 1744 C CA . VAL A 1 224 ? 5.571 4.111 -12.321 1.00 85.06 224 VAL A CA 1
ATOM 1745 C C . VAL A 1 224 ? 6.975 4.640 -12.577 1.00 85.06 224 VAL A C 1
ATOM 1747 O O . VAL A 1 224 ? 7.950 4.081 -12.086 1.00 85.06 224 VAL A O 1
ATOM 1750 N N . THR A 1 225 ? 7.090 5.734 -13.320 1.00 87.19 225 THR A N 1
ATOM 1751 C CA . THR A 1 225 ? 8.377 6.392 -13.578 1.00 87.19 225 THR A CA 1
ATOM 1752 C C . THR A 1 225 ? 8.551 7.549 -12.603 1.00 87.19 225 THR A C 1
ATOM 1754 O O . THR A 1 225 ? 7.709 8.443 -12.550 1.00 87.19 225 THR A O 1
ATOM 1757 N N . LEU A 1 226 ? 9.633 7.538 -11.823 1.00 86.75 226 LEU A N 1
ATOM 1758 C CA . LEU A 1 226 ? 9.931 8.561 -10.821 1.00 86.75 226 LEU A CA 1
ATOM 1759 C C . LEU A 1 226 ? 11.251 9.270 -11.139 1.00 86.75 226 LEU A C 1
ATOM 1761 O O . LEU A 1 226 ? 12.194 8.614 -11.588 1.00 86.75 226 LEU A O 1
ATOM 1765 N N . PRO A 1 227 ? 11.370 10.582 -10.879 1.00 86.75 227 PRO A N 1
ATOM 1766 C CA . PRO A 1 227 ? 12.650 11.269 -10.987 1.00 86.75 227 PRO A CA 1
ATOM 1767 C C . PRO A 1 227 ? 13.672 10.659 -10.029 1.00 86.75 227 PRO A C 1
ATOM 1769 O O . PRO A 1 227 ? 13.393 10.484 -8.837 1.00 86.75 227 PRO A O 1
ATOM 1772 N N . LEU A 1 228 ? 14.885 10.387 -10.512 1.00 84.38 228 LEU A N 1
ATOM 1773 C CA . LEU A 1 228 ? 15.933 9.792 -9.680 1.00 84.38 228 LEU A CA 1
ATOM 1774 C C . LEU A 1 228 ? 16.312 10.703 -8.500 1.00 84.38 228 LEU A C 1
ATOM 1776 O O . LEU A 1 228 ? 16.648 10.220 -7.418 1.00 84.38 228 LEU A O 1
ATOM 1780 N N . ALA A 1 229 ? 16.188 12.021 -8.683 1.00 83.25 229 ALA A N 1
ATOM 1781 C CA . ALA A 1 229 ? 16.395 13.024 -7.642 1.00 83.25 229 ALA A CA 1
ATOM 1782 C C . ALA A 1 229 ? 15.443 12.883 -6.439 1.00 83.25 229 ALA A C 1
ATOM 1784 O O . ALA A 1 229 ? 15.753 13.402 -5.373 1.00 83.25 229 ALA A O 1
ATOM 1785 N N . VAL A 1 230 ? 14.322 12.170 -6.591 1.00 82.50 230 VAL A N 1
ATOM 1786 C CA . VAL A 1 230 ? 13.329 11.941 -5.529 1.00 82.50 230 VAL A CA 1
ATOM 1787 C C . VAL A 1 230 ? 13.316 10.483 -5.074 1.00 82.50 230 VAL A C 1
ATOM 1789 O O . VAL A 1 230 ? 13.133 10.198 -3.893 1.00 82.50 230 VAL A O 1
ATOM 1792 N N . ALA A 1 231 ? 13.549 9.554 -6.001 1.00 83.94 231 ALA A N 1
ATOM 1793 C CA . ALA A 1 231 ? 13.460 8.124 -5.744 1.00 83.94 231 ALA A CA 1
ATOM 1794 C C . ALA A 1 231 ? 14.767 7.482 -5.246 1.00 83.94 231 ALA A C 1
ATOM 1796 O O . ALA A 1 231 ? 14.756 6.320 -4.845 1.00 83.94 231 ALA A O 1
ATOM 1797 N N . CYS A 1 232 ? 15.904 8.188 -5.236 1.00 79.25 232 CYS A N 1
ATOM 1798 C CA . CYS A 1 232 ? 17.144 7.599 -4.728 1.00 79.25 232 CYS A CA 1
ATOM 1799 C C . CYS A 1 232 ? 17.135 7.456 -3.188 1.00 79.25 232 CYS A C 1
ATOM 1801 O O . CYS A 1 232 ? 16.523 8.272 -2.493 1.00 79.25 232 CYS A O 1
ATOM 1803 N N . PRO A 1 233 ? 17.8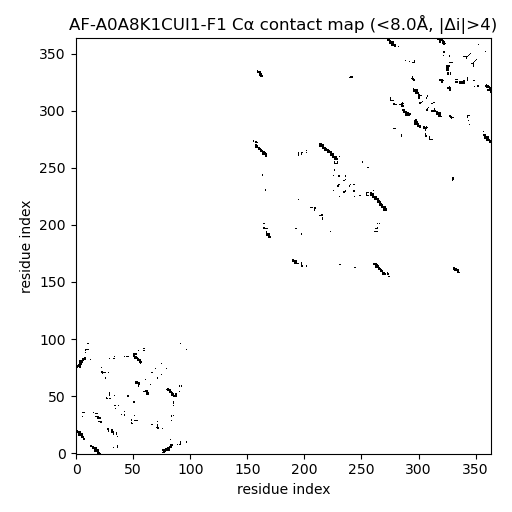55 6.467 -2.615 1.00 73.69 233 PRO A N 1
ATOM 1804 C CA . PRO A 1 233 ? 17.884 6.248 -1.165 1.00 73.69 233 PRO A CA 1
ATOM 1805 C C . PRO A 1 233 ? 18.263 7.494 -0.353 1.00 73.69 233 PRO A C 1
ATOM 1807 O O . PRO A 1 233 ? 17.697 7.734 0.713 1.00 73.69 233 PRO A O 1
ATOM 1810 N N . SER A 1 234 ? 19.184 8.313 -0.869 1.00 72.81 234 SER A N 1
ATOM 1811 C CA . SER A 1 234 ? 19.612 9.560 -0.226 1.00 72.81 234 SER A CA 1
ATOM 1812 C C . SER A 1 234 ? 18.487 10.592 -0.175 1.00 72.81 234 SER A C 1
ATOM 1814 O O . SER A 1 234 ? 18.256 11.185 0.875 1.00 72.81 234 SER A O 1
ATOM 1816 N N . ALA A 1 235 ? 17.751 10.766 -1.275 1.00 75.62 235 ALA A N 1
ATOM 1817 C CA . ALA A 1 235 ? 16.615 11.678 -1.342 1.00 75.62 235 ALA A CA 1
ATOM 1818 C C . ALA A 1 235 ? 15.465 11.204 -0.450 1.00 75.62 235 ALA A C 1
ATOM 1820 O O . ALA A 1 235 ? 14.923 11.994 0.317 1.00 75.62 235 ALA A O 1
ATOM 1821 N N . ILE A 1 236 ? 15.157 9.903 -0.464 1.00 76.00 236 ILE A N 1
ATOM 1822 C CA . ILE A 1 236 ? 14.154 9.301 0.427 1.00 76.00 236 ILE A CA 1
ATOM 1823 C C . ILE A 1 236 ? 14.547 9.492 1.897 1.00 76.00 236 ILE A C 1
ATOM 1825 O O . ILE A 1 236 ? 13.691 9.770 2.731 1.00 76.00 236 ILE A O 1
ATOM 1829 N N . SER A 1 237 ? 15.833 9.380 2.231 1.00 74.19 237 SER A N 1
ATOM 1830 C CA . SER A 1 237 ? 16.311 9.597 3.603 1.00 74.19 237 SER A CA 1
ATOM 1831 C C . SER A 1 237 ? 16.207 11.063 4.037 1.00 74.19 237 SER A C 1
ATOM 1833 O O . SER A 1 237 ? 15.960 11.330 5.209 1.00 74.19 237 SER A O 1
ATOM 1835 N N . GLN A 1 238 ? 16.389 12.011 3.112 1.00 73.44 238 GLN A N 1
ATOM 1836 C CA . GLN A 1 238 ? 16.341 13.451 3.396 1.00 73.44 238 GLN A CA 1
ATOM 1837 C C . GLN A 1 238 ? 14.914 14.008 3.424 1.00 73.44 238 GLN A C 1
ATOM 1839 O O . GLN A 1 238 ? 14.572 14.788 4.309 1.00 73.44 238 GLN A O 1
ATOM 1844 N N . HIS A 1 239 ? 14.083 13.612 2.462 1.00 72.81 239 HIS A N 1
ATOM 1845 C CA . HIS A 1 239 ? 12.735 14.149 2.256 1.00 72.81 239 HIS A CA 1
ATOM 1846 C C . HIS A 1 239 ? 11.627 13.224 2.783 1.00 72.81 239 HIS A C 1
ATOM 1848 O O . HIS A 1 239 ? 10.467 13.624 2.864 1.00 72.81 239 HIS A O 1
ATOM 1854 N N . GLY A 1 240 ? 11.979 11.997 3.170 1.00 75.94 240 GLY A N 1
ATOM 1855 C CA . GLY A 1 240 ? 11.043 10.948 3.555 1.00 75.94 240 GLY A CA 1
ATOM 1856 C C . GLY A 1 240 ? 10.452 10.213 2.349 1.00 75.94 240 GLY A C 1
ATOM 1857 O O . GLY A 1 240 ? 10.421 10.720 1.232 1.00 75.94 240 GLY A O 1
ATOM 1858 N N . ALA A 1 241 ? 9.907 9.016 2.586 1.00 76.81 241 ALA A N 1
ATOM 1859 C CA . ALA A 1 241 ? 9.256 8.202 1.548 1.00 76.81 241 ALA A CA 1
ATOM 1860 C C . ALA A 1 241 ? 7.996 8.850 0.944 1.00 76.81 241 ALA A C 1
ATOM 1862 O O . ALA A 1 241 ? 7.516 8.410 -0.097 1.00 76.81 241 ALA A O 1
ATOM 1863 N N . ARG A 1 242 ? 7.471 9.907 1.578 1.00 77.56 242 ARG A N 1
ATOM 1864 C CA . ARG A 1 242 ? 6.294 10.640 1.105 1.00 77.56 242 ARG A CA 1
ATOM 1865 C C . ARG A 1 242 ? 6.515 11.281 -0.262 1.00 77.56 242 ARG A C 1
ATOM 1867 O O . ARG A 1 242 ? 5.585 11.304 -1.059 1.00 77.56 242 ARG A O 1
ATOM 1874 N N . SER A 1 243 ? 7.725 11.757 -0.537 1.00 79.12 243 SER A N 1
ATOM 1875 C CA . SER A 1 243 ? 8.043 12.409 -1.808 1.00 79.12 243 SER A CA 1
ATOM 1876 C C . SER A 1 243 ? 7.797 11.493 -3.012 1.00 79.12 243 SER A C 1
ATOM 1878 O O . SER A 1 243 ? 7.535 11.966 -4.109 1.00 79.12 243 SER A O 1
ATOM 1880 N N . LEU A 1 244 ? 7.783 10.169 -2.818 1.00 84.06 244 LEU A N 1
ATOM 1881 C CA . LEU A 1 244 ? 7.465 9.201 -3.869 1.00 84.06 244 LEU A CA 1
ATOM 1882 C C . LEU A 1 244 ? 6.021 9.303 -4.373 1.00 84.06 244 LEU A C 1
ATOM 1884 O O . LEU A 1 244 ? 5.735 8.811 -5.461 1.00 84.06 244 LEU A O 1
ATOM 1888 N N . TYR A 1 245 ? 5.113 9.893 -3.596 1.00 81.94 245 TYR A N 1
ATOM 1889 C CA . TYR A 1 245 ? 3.684 9.983 -3.903 1.00 81.94 245 TYR A CA 1
ATOM 1890 C C . TYR A 1 245 ? 3.269 11.348 -4.450 1.00 81.94 245 TYR A C 1
ATOM 1892 O O . TYR A 1 245 ? 2.102 11.526 -4.797 1.00 81.94 245 TYR A O 1
ATOM 1900 N N . ASP A 1 246 ? 4.205 12.292 -4.558 1.00 71.69 246 ASP A N 1
ATOM 1901 C CA . ASP A 1 246 ? 3.923 13.594 -5.145 1.00 71.69 246 ASP A CA 1
ATOM 1902 C C . ASP A 1 246 ? 3.595 13.409 -6.636 1.00 71.69 246 ASP A C 1
ATOM 1904 O O . ASP A 1 246 ? 4.353 12.818 -7.402 1.00 71.69 246 ASP A O 1
ATOM 1908 N N . GLY A 1 247 ? 2.407 13.855 -7.052 1.00 69.62 247 GLY A N 1
ATOM 1909 C CA . GLY A 1 247 ? 1.944 13.707 -8.438 1.00 69.62 247 GLY A CA 1
ATOM 1910 C C . GLY A 1 247 ? 2.610 14.679 -9.416 1.00 69.62 247 GLY A C 1
ATOM 1911 O O . GLY A 1 247 ? 2.516 14.492 -10.626 1.00 69.62 247 GLY A O 1
ATOM 1912 N N . VAL A 1 248 ? 3.273 15.721 -8.902 1.00 78.00 248 VAL A N 1
ATOM 1913 C CA . VAL A 1 248 ? 3.950 16.762 -9.684 1.00 78.00 248 VAL A CA 1
ATOM 1914 C C . VAL A 1 248 ? 5.285 17.084 -9.019 1.00 78.00 248 VAL A C 1
ATOM 1916 O O . VAL A 1 248 ? 5.323 17.452 -7.847 1.00 78.00 248 VAL A O 1
ATOM 1919 N N . PHE A 1 249 ? 6.376 16.976 -9.780 1.00 80.88 249 PHE A N 1
ATOM 1920 C CA . PHE A 1 249 ? 7.731 17.233 -9.295 1.00 80.88 249 PHE A CA 1
ATOM 1921 C C . PHE A 1 249 ? 8.275 18.542 -9.867 1.00 80.88 249 PHE A C 1
ATOM 1923 O O . PHE A 1 249 ? 8.415 18.690 -11.080 1.00 80.88 249 PHE A O 1
ATOM 1930 N N . HIS A 1 250 ? 8.631 19.481 -8.990 1.00 82.19 250 HIS A N 1
ATOM 1931 C CA . HIS A 1 250 ? 9.339 20.704 -9.368 1.00 82.19 250 HIS A CA 1
ATOM 1932 C C . HIS A 1 250 ? 10.847 20.459 -9.297 1.00 82.19 250 HIS A C 1
ATOM 1934 O O . HIS A 1 250 ? 11.468 20.629 -8.250 1.00 82.19 250 HIS A O 1
ATOM 1940 N N . LEU A 1 251 ? 11.417 20.001 -10.409 1.00 82.06 251 LEU A N 1
ATOM 1941 C CA . LEU A 1 251 ? 12.828 19.635 -10.503 1.00 82.06 251 LEU A CA 1
ATOM 1942 C C . LEU A 1 251 ? 13.662 20.802 -11.026 1.00 82.06 251 LEU A C 1
ATOM 1944 O O . LEU A 1 251 ? 13.247 21.514 -11.942 1.00 82.06 251 LEU A O 1
ATOM 1948 N N . SER A 1 252 ? 14.861 20.969 -10.468 1.00 86.88 252 SER A N 1
ATOM 1949 C CA . SER A 1 252 ? 15.870 21.842 -11.062 1.00 86.88 252 SER A CA 1
ATOM 1950 C C . SER A 1 252 ? 16.395 21.242 -12.374 1.00 86.88 252 SER A C 1
ATOM 1952 O O . SER A 1 252 ? 16.289 20.035 -12.603 1.00 86.88 252 SER A O 1
ATOM 1954 N N . GLU A 1 253 ? 17.012 22.059 -13.230 1.00 81.56 253 GLU A N 1
ATOM 1955 C CA . GLU A 1 253 ? 17.633 21.576 -14.475 1.00 81.56 253 GLU A CA 1
ATOM 1956 C C . GLU A 1 253 ? 18.682 20.482 -14.204 1.00 81.56 253 GLU A C 1
ATOM 1958 O O . GLU A 1 253 ? 18.736 19.473 -14.905 1.00 81.56 253 GLU A O 1
ATOM 1963 N N . GLY A 1 254 ? 19.450 20.624 -13.118 1.00 83.50 254 GLY A N 1
ATOM 1964 C CA . GLY A 1 254 ? 20.418 19.616 -12.689 1.00 83.50 254 GLY A CA 1
ATOM 1965 C C . GLY A 1 254 ? 19.777 18.307 -12.219 1.00 83.50 254 GLY A C 1
ATOM 1966 O O . GLY A 1 254 ? 20.359 17.245 -12.417 1.00 83.50 254 GLY A O 1
ATOM 1967 N N . ASP A 1 255 ? 18.580 18.352 -11.630 1.00 81.06 255 ASP A N 1
ATOM 1968 C CA . ASP A 1 255 ? 17.855 17.152 -11.199 1.00 81.06 255 ASP A CA 1
ATOM 1969 C C . ASP A 1 255 ? 17.177 16.427 -12.363 1.00 81.06 255 ASP A C 1
ATOM 1971 O O . ASP A 1 255 ? 17.134 15.198 -12.366 1.00 81.06 255 ASP A O 1
ATOM 1975 N N . LEU A 1 256 ? 16.713 17.161 -13.381 1.00 76.88 256 LEU A N 1
ATOM 1976 C CA . LEU A 1 256 ? 16.200 16.578 -14.626 1.00 76.88 256 LEU A CA 1
ATOM 1977 C C . LEU A 1 256 ? 17.282 15.771 -15.353 1.00 76.88 256 LEU A C 1
ATOM 1979 O O . LEU A 1 256 ? 17.017 14.673 -15.841 1.00 76.88 256 LEU A O 1
ATOM 1983 N N . GLN A 1 257 ? 18.520 16.272 -15.363 1.00 80.69 257 GLN A N 1
ATOM 1984 C CA . GLN A 1 257 ? 19.657 15.582 -15.979 1.00 80.69 257 GLN A CA 1
ATOM 1985 C C . GLN A 1 257 ? 20.071 14.296 -15.244 1.00 80.69 257 GLN A C 1
ATOM 1987 O O . GLN A 1 257 ? 20.767 13.466 -15.825 1.00 80.69 257 GLN A O 1
ATOM 1992 N N . ARG A 1 258 ? 19.629 14.084 -13.992 1.00 77.50 258 ARG A N 1
ATOM 1993 C CA . ARG A 1 258 ? 19.879 12.830 -13.251 1.00 77.50 258 ARG A CA 1
ATOM 1994 C C . ARG A 1 258 ? 19.031 11.661 -13.753 1.00 77.50 258 ARG A C 1
ATOM 1996 O O . ARG A 1 258 ? 19.313 10.522 -13.391 1.00 77.50 258 ARG A O 1
ATOM 2003 N N . GLY A 1 259 ? 18.020 11.926 -14.578 1.00 84.00 259 GLY A N 1
ATOM 2004 C CA . GLY A 1 259 ? 17.181 10.906 -15.194 1.00 84.00 259 GLY A CA 1
ATOM 2005 C C . GLY A 1 259 ? 16.083 10.362 -14.280 1.00 84.00 259 GLY A C 1
ATOM 2006 O O . GLY A 1 259 ? 15.717 10.950 -13.257 1.00 84.00 259 GLY A O 1
ATOM 2007 N N . PHE A 1 260 ? 15.531 9.222 -14.688 1.00 85.06 260 PHE A N 1
ATOM 2008 C CA . PHE A 1 260 ? 14.346 8.614 -14.094 1.00 85.06 260 PHE A CA 1
ATOM 2009 C C . PHE A 1 260 ? 14.584 7.143 -13.766 1.00 85.06 260 PHE A C 1
ATOM 2011 O O . PHE A 1 260 ? 15.434 6.487 -14.362 1.00 85.06 260 PHE A O 1
ATOM 2018 N N . VAL A 1 261 ? 13.796 6.624 -12.830 1.00 84.94 261 VAL A N 1
ATOM 2019 C CA . VAL A 1 261 ? 13.794 5.216 -12.439 1.00 84.94 261 VAL A CA 1
ATOM 2020 C C . VAL A 1 261 ? 12.379 4.653 -12.522 1.00 84.94 261 VAL A C 1
ATOM 2022 O O . VAL A 1 261 ? 11.412 5.316 -12.143 1.00 84.94 261 VAL A O 1
ATOM 2025 N N . GLN A 1 262 ? 12.255 3.420 -13.011 1.00 86.44 262 GLN A N 1
ATOM 2026 C CA . GLN A 1 262 ? 11.005 2.669 -12.942 1.00 86.44 262 GLN A CA 1
ATOM 2027 C C . GLN A 1 262 ? 10.854 2.064 -11.545 1.00 86.44 262 GLN A C 1
ATOM 2029 O O . GLN A 1 262 ? 11.680 1.271 -11.109 1.00 86.44 262 GLN A O 1
ATOM 2034 N N . ALA A 1 263 ? 9.798 2.444 -10.842 1.00 89.19 263 ALA A N 1
ATOM 2035 C CA . ALA A 1 263 ? 9.401 1.922 -9.545 1.00 89.19 263 ALA A CA 1
ATOM 2036 C C . ALA A 1 263 ? 8.087 1.140 -9.666 1.00 89.19 263 ALA A C 1
ATOM 2038 O O . ALA A 1 263 ? 7.382 1.215 -10.671 1.00 89.19 263 ALA A O 1
ATOM 2039 N N . VAL A 1 264 ? 7.737 0.390 -8.626 1.00 91.25 264 VAL A N 1
ATOM 2040 C CA . VAL A 1 264 ? 6.491 -0.382 -8.561 1.00 91.25 264 VAL A CA 1
ATOM 2041 C C . VAL A 1 264 ? 5.591 0.212 -7.496 1.00 91.25 264 VAL A C 1
ATOM 2043 O O . VAL A 1 264 ? 6.014 0.385 -6.356 1.00 91.25 264 VAL A O 1
ATOM 2046 N N . ARG A 1 265 ? 4.340 0.491 -7.851 1.00 91.38 265 ARG A N 1
ATOM 2047 C CA . ARG A 1 265 ? 3.307 0.981 -6.945 1.00 91.38 265 ARG A CA 1
ATOM 2048 C C . ARG A 1 265 ? 2.220 -0.068 -6.758 1.00 91.38 265 ARG A C 1
ATOM 2050 O O . ARG A 1 265 ? 1.779 -0.688 -7.722 1.00 91.38 265 ARG A O 1
ATOM 2057 N N . LEU A 1 266 ? 1.806 -0.283 -5.516 1.00 91.56 266 LEU A N 1
ATOM 2058 C CA . LEU A 1 266 ? 0.850 -1.320 -5.139 1.00 91.56 266 LEU A CA 1
ATOM 2059 C C . LEU A 1 266 ? -0.252 -0.702 -4.282 1.00 91.56 266 LEU A C 1
ATOM 2061 O O . LEU A 1 266 ? 0.048 -0.052 -3.283 1.00 91.56 266 LEU A O 1
ATOM 2065 N N . TRP A 1 267 ? -1.503 -0.944 -4.665 1.00 88.75 267 TRP A N 1
ATOM 2066 C CA . TRP A 1 267 ? -2.694 -0.587 -3.900 1.00 88.75 267 TRP A CA 1
ATOM 2067 C C . TRP A 1 267 ? -3.223 -1.831 -3.206 1.00 88.75 267 TRP A C 1
ATOM 2069 O O . TRP A 1 267 ? -3.406 -2.868 -3.851 1.00 88.75 267 TRP A O 1
ATOM 2079 N N . PHE A 1 268 ? -3.448 -1.746 -1.903 1.00 90.44 268 PHE A N 1
ATOM 2080 C CA . PHE A 1 268 ? -3.880 -2.879 -1.096 1.00 90.44 268 PHE A CA 1
ATOM 2081 C C . PHE A 1 268 ? -4.769 -2.447 0.063 1.00 90.44 268 PHE A C 1
ATOM 2083 O O . PHE A 1 268 ? -4.737 -1.294 0.476 1.00 90.44 268 PHE A O 1
ATOM 2090 N N . SER A 1 269 ? -5.533 -3.388 0.601 1.00 89.62 269 SER A N 1
ATOM 2091 C CA . SER A 1 269 ? -6.371 -3.197 1.784 1.00 89.62 269 SER A CA 1
ATOM 2092 C C . SER A 1 269 ? -6.184 -4.354 2.765 1.00 89.62 269 SER A C 1
ATOM 2094 O O . SER A 1 269 ? -5.809 -5.465 2.374 1.00 89.62 269 SER A O 1
ATOM 2096 N N . PHE A 1 270 ? -6.409 -4.095 4.053 1.00 91.06 270 PHE A N 1
ATOM 2097 C CA . PHE A 1 270 ? -6.372 -5.126 5.088 1.00 91.06 270 PHE A CA 1
ATOM 2098 C C . PHE A 1 270 ? -7.763 -5.740 5.249 1.00 91.06 270 PHE A C 1
ATOM 2100 O O . PHE A 1 270 ? -8.704 -5.059 5.643 1.00 91.06 270 PHE A O 1
ATOM 2107 N N . ASP A 1 271 ? -7.897 -7.043 4.994 1.00 87.25 271 ASP A N 1
ATOM 2108 C CA . ASP A 1 271 ? -9.212 -7.708 5.010 1.00 87.25 271 ASP A CA 1
ATOM 2109 C C . ASP A 1 271 ? -9.793 -7.803 6.431 1.00 87.25 271 ASP A C 1
ATOM 2111 O O . ASP A 1 271 ? -10.985 -8.038 6.614 1.00 87.25 271 ASP A O 1
ATOM 2115 N N . CYS A 1 272 ? -8.936 -7.666 7.448 1.00 86.62 272 CYS A N 1
ATOM 2116 C CA . CYS A 1 272 ? -9.309 -7.683 8.859 1.00 86.62 272 CYS A CA 1
ATOM 2117 C C . CYS A 1 272 ? -9.381 -6.290 9.492 1.00 86.62 272 CYS A C 1
ATOM 2119 O O . CYS A 1 272 ? -9.392 -6.200 10.719 1.00 86.62 272 CYS A O 1
ATOM 2121 N N . GLU A 1 273 ? -9.389 -5.229 8.684 1.00 90.00 273 GLU A N 1
ATOM 2122 C CA . GLU A 1 273 ? -9.539 -3.870 9.191 1.00 90.00 273 GLU A CA 1
ATOM 2123 C C . GLU A 1 273 ? -10.918 -3.673 9.840 1.00 90.00 273 GLU A C 1
ATOM 2125 O O . GLU A 1 273 ? -11.941 -4.161 9.356 1.00 90.00 273 GLU A O 1
ATOM 2130 N N . GLN A 1 274 ? -10.937 -2.985 10.977 1.00 90.12 274 GLN A N 1
ATOM 2131 C CA . GLN A 1 274 ? -12.122 -2.737 11.786 1.00 90.12 274 GLN A CA 1
ATOM 2132 C C . GLN A 1 274 ? -12.160 -1.283 12.223 1.00 90.12 274 GLN A C 1
ATOM 2134 O O . GLN A 1 274 ? -11.136 -0.716 12.602 1.00 90.12 274 GLN A O 1
ATOM 2139 N N . THR A 1 275 ? -13.362 -0.713 12.243 1.00 91.81 275 THR A N 1
ATOM 2140 C CA . THR A 1 275 ? -13.614 0.636 12.746 1.00 91.81 275 THR A CA 1
ATOM 2141 C C . THR A 1 275 ? -14.521 0.575 13.967 1.00 91.81 275 THR A C 1
ATOM 2143 O O . THR A 1 275 ? -15.589 -0.034 13.926 1.00 91.81 275 THR A O 1
ATOM 2146 N N . VAL A 1 276 ? -14.117 1.241 15.046 1.00 92.25 276 VAL A N 1
ATOM 2147 C CA . VAL A 1 276 ? -14.886 1.347 16.294 1.00 92.25 276 VAL A CA 1
ATOM 2148 C C . VAL A 1 276 ? -15.050 2.806 16.699 1.00 92.25 276 VAL A C 1
ATOM 2150 O O . VAL A 1 276 ? -14.179 3.638 16.444 1.00 92.25 276 VAL A O 1
ATOM 2153 N N . SER A 1 277 ? -16.165 3.119 17.357 1.00 94.00 277 SER A N 1
ATOM 2154 C CA . SER A 1 277 ? -16.426 4.433 17.945 1.00 94.00 277 SER A CA 1
ATOM 2155 C C . SER A 1 277 ? -16.344 4.326 19.465 1.00 94.00 277 SER A C 1
ATOM 2157 O O . SER A 1 277 ? -17.031 3.507 20.068 1.00 94.00 277 SER A O 1
ATOM 2159 N N . VAL A 1 278 ? -15.476 5.128 20.077 1.00 93.25 278 VAL A N 1
ATOM 2160 C CA . VAL A 1 278 ? -15.130 5.061 21.498 1.00 93.25 278 VAL A CA 1
ATOM 2161 C C . VAL A 1 278 ? -15.411 6.405 22.147 1.00 93.25 278 VAL A C 1
ATOM 2163 O O . VAL A 1 278 ? -14.740 7.394 21.855 1.00 93.25 278 VAL A O 1
ATOM 2166 N N . THR A 1 279 ? -16.372 6.446 23.061 1.00 94.31 279 THR A N 1
ATOM 2167 C CA . THR A 1 279 ? -16.624 7.624 23.896 1.00 94.31 279 THR A CA 1
ATOM 2168 C C . THR A 1 279 ? -15.759 7.565 25.148 1.00 94.31 279 THR A C 1
ATOM 2170 O O . THR A 1 279 ? -15.647 6.518 25.787 1.00 94.31 279 THR A O 1
ATOM 2173 N N . LYS A 1 280 ? -15.121 8.681 25.502 1.00 92.56 280 LYS A N 1
ATOM 2174 C CA . LYS A 1 280 ? -14.302 8.777 26.710 1.00 92.56 280 LYS A CA 1
ATOM 2175 C C . LYS A 1 280 ? -15.138 8.531 27.962 1.00 92.56 280 LYS A C 1
ATOM 2177 O O . LYS A 1 280 ? -16.282 8.957 28.075 1.00 92.56 280 LYS A O 1
ATOM 2182 N N . VAL A 1 281 ? -14.516 7.894 28.948 1.00 92.56 281 VAL A N 1
ATOM 2183 C CA . VAL A 1 281 ? -15.044 7.794 30.311 1.00 92.56 281 VAL A CA 1
ATOM 2184 C C . VAL A 1 281 ? -14.015 8.412 31.243 1.00 92.56 281 VAL A C 1
ATOM 2186 O O . VAL A 1 281 ? -12.842 8.030 31.233 1.00 92.56 281 VAL A O 1
ATOM 2189 N N . ASN A 1 282 ? -14.437 9.420 32.011 1.00 89.00 282 ASN A N 1
ATOM 2190 C CA . ASN A 1 282 ? -13.559 10.232 32.862 1.00 89.00 282 ASN A CA 1
ATOM 2191 C C . ASN A 1 282 ? -12.361 10.823 32.090 1.00 89.00 282 ASN A C 1
ATOM 2193 O O . ASN A 1 282 ? -11.237 10.845 32.587 1.00 89.00 282 ASN A O 1
ATOM 2197 N N . GLY A 1 283 ? -12.589 11.243 30.841 1.00 86.06 283 GLY A N 1
ATOM 2198 C CA . GLY A 1 283 ? -11.550 11.788 29.962 1.00 86.06 283 GLY A CA 1
ATOM 2199 C C . GLY A 1 283 ? -10.586 10.752 29.368 1.00 86.06 283 GLY A C 1
ATOM 2200 O O . GLY A 1 283 ? -9.655 11.133 28.661 1.00 86.06 283 GLY A O 1
ATOM 2201 N N . THR A 1 284 ? -10.795 9.453 29.609 1.00 89.50 284 THR A N 1
ATOM 2202 C CA . THR A 1 284 ? -9.900 8.381 29.145 1.00 89.50 284 THR A CA 1
ATOM 2203 C C . THR A 1 284 ? -10.572 7.466 28.123 1.00 89.50 284 THR A C 1
ATOM 2205 O O . THR A 1 284 ? -11.761 7.178 28.221 1.00 89.50 284 THR A O 1
ATOM 2208 N N . LEU A 1 285 ? -9.796 6.995 27.141 1.00 91.94 285 LEU A N 1
ATOM 2209 C CA . LEU A 1 285 ? -10.227 5.998 26.145 1.00 91.94 285 LEU A CA 1
ATOM 2210 C C . LEU A 1 285 ? -9.764 4.581 26.507 1.00 91.94 285 LEU A C 1
ATOM 2212 O O . LEU A 1 285 ? -10.359 3.605 26.070 1.00 91.94 285 LEU A O 1
ATOM 2216 N N . GLY A 1 286 ? -8.684 4.474 27.292 1.00 91.31 286 GLY A N 1
ATOM 2217 C CA . GLY A 1 286 ? -8.055 3.202 27.656 1.00 91.31 286 GLY A CA 1
ATOM 2218 C C . GLY A 1 286 ? -7.320 2.490 26.521 1.00 91.31 286 GLY A C 1
ATOM 2219 O O . GLY A 1 286 ? -7.173 1.272 26.542 1.00 91.31 286 GLY A O 1
ATOM 2220 N N . VAL A 1 287 ? -6.816 3.253 25.552 1.00 90.50 287 VAL A N 1
ATOM 2221 C CA . VAL A 1 287 ? -5.897 2.760 24.520 1.00 90.50 287 VAL A CA 1
ATOM 2222 C C . VAL A 1 287 ? -4.464 2.975 24.996 1.00 90.50 287 VAL A C 1
ATOM 2224 O O . VAL A 1 287 ? -4.078 4.096 25.330 1.00 90.50 287 VAL A O 1
ATOM 2227 N N . LYS A 1 288 ? -3.666 1.907 25.028 1.00 88.81 288 LYS A N 1
ATOM 2228 C CA . LYS A 1 288 ? -2.253 1.950 25.407 1.00 88.81 288 LYS A CA 1
ATOM 2229 C C . LYS A 1 288 ? -1.370 1.910 24.154 1.00 88.81 288 LYS A C 1
ATOM 2231 O O . LYS A 1 288 ? -1.402 0.900 23.448 1.00 88.81 288 LYS A O 1
ATOM 2236 N N . PRO A 1 289 ? -0.541 2.936 23.887 1.00 89.06 289 PRO A N 1
ATOM 2237 C CA . PRO A 1 289 ? 0.495 2.834 22.868 1.00 89.06 289 PRO A CA 1
ATOM 2238 C C . PRO A 1 289 ? 1.582 1.857 23.320 1.00 89.06 289 PRO A C 1
ATOM 2240 O O . PRO A 1 289 ? 2.066 1.938 24.451 1.00 89.06 289 PRO A O 1
ATOM 2243 N N . LEU A 1 290 ? 1.961 0.929 22.444 1.00 86.50 290 LEU A N 1
ATOM 2244 C CA . LEU A 1 290 ? 2.984 -0.074 22.734 1.00 86.50 290 LEU A CA 1
ATOM 2245 C C . LEU A 1 290 ? 4.315 0.279 22.077 1.00 86.50 290 LEU A C 1
ATOM 2247 O O . LEU A 1 290 ? 5.333 0.379 22.759 1.00 86.50 290 LEU A O 1
ATOM 2251 N N . ARG A 1 291 ? 4.314 0.445 20.751 1.00 85.19 291 ARG A N 1
ATOM 2252 C CA . ARG A 1 291 ? 5.516 0.711 19.950 1.00 85.19 291 ARG A CA 1
ATOM 2253 C C . ARG A 1 291 ? 5.157 1.234 18.564 1.00 85.19 291 ARG A C 1
ATOM 2255 O O . ARG A 1 291 ? 3.992 1.252 18.177 1.00 85.19 291 ARG A O 1
ATOM 2262 N N . GLN A 1 292 ? 6.190 1.570 17.800 1.00 80.19 292 GLN A N 1
ATOM 2263 C CA . GLN A 1 292 ? 6.104 1.730 16.356 1.00 80.19 292 GLN A CA 1
ATOM 2264 C C . GLN A 1 292 ? 6.826 0.557 15.682 1.00 80.19 292 GLN A C 1
ATOM 2266 O O . GLN A 1 292 ? 7.957 0.242 16.049 1.00 80.19 292 GLN A O 1
ATOM 2271 N N . GLN A 1 293 ? 6.176 -0.110 14.731 1.00 79.25 293 GLN A N 1
ATOM 2272 C CA . GLN A 1 293 ? 6.737 -1.253 14.007 1.00 79.25 293 GLN A CA 1
ATOM 2273 C C . GLN A 1 293 ? 6.603 -1.013 12.506 1.00 79.25 293 GLN A C 1
ATOM 2275 O O . GLN A 1 293 ? 5.495 -0.876 12.004 1.00 79.25 293 GLN A O 1
ATOM 2280 N N . ASP A 1 294 ? 7.733 -0.925 11.799 1.00 75.94 294 ASP A N 1
ATOM 2281 C CA . ASP A 1 294 ? 7.775 -0.589 10.365 1.00 75.94 294 ASP A CA 1
ATOM 2282 C C . ASP A 1 294 ? 7.001 0.702 10.025 1.00 75.94 294 ASP A C 1
ATOM 2284 O O . ASP A 1 294 ? 6.359 0.828 8.986 1.00 75.94 294 ASP A O 1
ATOM 2288 N N . GLY A 1 295 ? 7.042 1.669 10.948 1.00 78.94 295 GLY A N 1
ATOM 2289 C CA . GLY A 1 295 ? 6.312 2.934 10.865 1.00 78.94 295 GLY A CA 1
ATOM 2290 C C . GLY A 1 295 ? 4.880 2.880 11.405 1.00 78.94 295 GLY A C 1
ATOM 2291 O O . GLY A 1 295 ? 4.337 3.932 11.730 1.00 78.94 295 GLY A O 1
ATOM 2292 N N . TRP A 1 296 ? 4.276 1.697 11.542 1.00 86.12 296 TRP A N 1
ATOM 2293 C CA . TRP A 1 296 ? 2.901 1.552 12.019 1.00 86.12 296 TRP A CA 1
ATOM 2294 C C . TRP A 1 296 ? 2.810 1.769 13.526 1.00 86.12 296 TRP A C 1
ATOM 2296 O O . TRP A 1 296 ? 3.655 1.280 14.279 1.00 86.12 296 TRP A O 1
ATOM 2306 N N . ILE A 1 297 ? 1.764 2.461 13.975 1.00 88.56 297 ILE A N 1
ATOM 2307 C CA . ILE A 1 297 ? 1.502 2.691 15.397 1.00 88.56 297 ILE A CA 1
ATOM 2308 C C . ILE A 1 297 ? 0.787 1.464 15.969 1.00 88.56 297 ILE A C 1
ATOM 2310 O O . ILE A 1 297 ? -0.342 1.162 15.584 1.00 88.56 297 ILE A O 1
ATOM 2314 N N . VAL A 1 298 ? 1.448 0.769 16.896 1.00 90.19 298 VAL A N 1
ATOM 2315 C CA . VAL A 1 298 ? 0.919 -0.436 17.544 1.00 90.19 298 VAL A CA 1
ATOM 2316 C C . VAL A 1 298 ? 0.339 -0.076 18.900 1.00 90.19 298 VAL A C 1
ATOM 2318 O O . VAL A 1 298 ? 1.016 0.527 19.742 1.00 90.19 298 VAL A O 1
ATOM 2321 N N . VAL A 1 299 ? -0.903 -0.479 19.126 1.00 93.00 299 VAL A N 1
ATOM 2322 C CA . VAL A 1 299 ? -1.647 -0.177 20.347 1.00 93.00 299 VAL A CA 1
ATOM 2323 C C . VAL A 1 299 ? -2.384 -1.405 20.866 1.00 93.00 299 VAL A C 1
ATOM 2325 O O . VAL A 1 299 ? -2.484 -2.425 20.189 1.00 93.00 299 VAL A O 1
ATOM 2328 N N . GLN A 1 300 ? -2.904 -1.288 22.080 1.00 92.94 300 GLN A N 1
ATOM 2329 C CA . GLN A 1 300 ? -3.704 -2.315 22.732 1.00 92.94 300 GLN A CA 1
ATOM 2330 C C . GLN A 1 300 ? -4.816 -1.650 23.540 1.00 92.94 300 GLN A C 1
ATOM 2332 O O . GLN A 1 300 ? -4.564 -0.669 24.247 1.00 92.94 300 GLN A O 1
ATOM 2337 N N . ALA A 1 301 ? -6.032 -2.189 23.473 1.00 94.50 301 ALA A N 1
ATOM 2338 C CA . ALA A 1 301 ? -7.097 -1.769 24.371 1.00 94.50 301 ALA A CA 1
ATOM 2339 C C . ALA A 1 301 ? -6.901 -2.399 25.757 1.00 94.50 301 ALA A C 1
ATOM 2341 O O . ALA A 1 301 ? -6.708 -3.610 25.886 1.00 94.50 301 ALA A O 1
ATOM 2342 N N . LEU A 1 302 ? -6.944 -1.582 26.809 1.00 93.69 302 LEU A N 1
ATOM 2343 C CA . LEU A 1 302 ? -6.884 -2.075 28.182 1.00 93.69 302 LEU A CA 1
ATOM 2344 C C . LEU A 1 302 ? -8.199 -2.800 28.524 1.00 93.69 302 LEU A C 1
ATOM 2346 O O . LEU A 1 302 ? -9.264 -2.225 28.287 1.00 93.69 302 LEU A O 1
ATOM 2350 N N . PRO A 1 303 ? -8.167 -4.020 29.090 1.00 93.50 303 PRO A N 1
ATOM 2351 C CA . PRO A 1 303 ? -9.381 -4.737 29.479 1.00 93.50 303 PRO A CA 1
ATOM 2352 C C . PRO A 1 303 ? -10.292 -3.907 30.393 1.00 93.50 303 PRO A C 1
ATOM 2354 O O . PRO A 1 303 ? -9.814 -3.279 31.339 1.00 93.50 303 PRO A O 1
ATOM 2357 N N . GLY A 1 304 ? -11.597 -3.903 30.103 1.00 91.69 304 GLY A N 1
ATOM 2358 C CA . GLY A 1 304 ? -12.603 -3.129 30.845 1.00 91.69 304 GLY A CA 1
ATOM 2359 C C . GLY A 1 304 ? -12.564 -1.618 30.595 1.00 91.69 304 GLY A C 1
ATOM 2360 O O . GLY A 1 304 ? -13.222 -0.855 31.301 1.00 91.69 304 GLY A O 1
ATOM 2361 N N . SER A 1 305 ? -11.767 -1.162 29.628 1.00 95.25 305 SER A N 1
ATOM 2362 C CA . SER A 1 305 ? -11.718 0.246 29.245 1.00 95.25 305 SER A CA 1
ATOM 2363 C C . SER A 1 305 ? -12.719 0.583 28.137 1.00 95.25 305 SER A C 1
ATOM 2365 O O . SER A 1 305 ? -13.150 -0.323 27.423 1.00 95.25 305 SER A O 1
ATOM 2367 N N . PRO A 1 306 ? -13.055 1.871 27.920 1.00 94.25 306 PRO A N 1
ATOM 2368 C CA . PRO A 1 306 ? -14.012 2.262 26.884 1.00 94.25 306 PRO A CA 1
ATOM 2369 C C . PRO A 1 306 ? -13.667 1.725 25.493 1.00 94.25 306 PRO A C 1
ATOM 2371 O O . PRO A 1 306 ? -14.556 1.281 24.775 1.00 94.25 306 PRO A O 1
ATOM 2374 N N . ALA A 1 307 ? -12.384 1.709 25.118 1.00 93.12 307 ALA A N 1
ATOM 2375 C CA . ALA A 1 307 ? -11.951 1.155 23.839 1.00 93.12 307 ALA A CA 1
ATOM 2376 C C . ALA A 1 307 ? -12.186 -0.358 23.745 1.00 93.12 307 ALA A C 1
ATOM 2378 O O . ALA A 1 307 ? -12.626 -0.845 22.706 1.00 93.12 307 ALA A O 1
ATOM 2379 N N . PHE A 1 308 ? -11.930 -1.094 24.830 1.00 93.75 308 PHE A N 1
ATOM 2380 C CA . PHE A 1 308 ? -12.145 -2.540 24.878 1.00 93.75 308 PHE A CA 1
ATOM 2381 C C . PHE A 1 308 ? -13.638 -2.883 24.793 1.00 93.75 308 PHE A C 1
ATOM 2383 O O . PHE A 1 308 ? -14.030 -3.728 23.993 1.00 93.75 308 PHE A O 1
ATOM 2390 N N . GLU A 1 309 ? -14.479 -2.168 25.545 1.00 93.38 309 GLU A N 1
ATOM 2391 C CA . GLU A 1 309 ? -15.939 -2.338 25.516 1.00 93.38 309 GLU A CA 1
ATOM 2392 C C . GLU A 1 309 ? -16.553 -1.946 24.162 1.00 93.38 309 GLU A C 1
ATOM 2394 O O . GLU A 1 309 ? -17.545 -2.531 23.732 1.00 93.38 309 GLU A O 1
ATOM 2399 N N . ALA A 1 310 ? -15.937 -1.002 23.444 1.00 91.69 310 ALA A N 1
ATOM 2400 C CA . ALA A 1 310 ? -16.322 -0.633 22.082 1.00 91.69 310 ALA A CA 1
ATOM 2401 C C . ALA A 1 310 ? -15.914 -1.669 21.013 1.00 91.69 310 ALA A C 1
ATOM 2403 O O . ALA A 1 310 ? -16.188 -1.469 19.830 1.00 91.69 310 ALA A O 1
ATOM 2404 N N . GLY A 1 311 ? -15.258 -2.767 21.405 1.00 89.94 311 GLY A N 1
ATOM 2405 C CA . GLY A 1 311 ? -14.866 -3.858 20.511 1.00 89.94 311 GLY A CA 1
ATOM 2406 C C . GLY A 1 311 ? -13.434 -3.772 19.986 1.00 89.94 311 GLY A C 1
ATOM 2407 O O . GLY A 1 311 ? -13.045 -4.591 19.152 1.00 89.94 311 GLY A O 1
ATOM 2408 N N . MET A 1 312 ? -12.620 -2.825 20.466 1.00 91.44 312 MET A N 1
ATOM 2409 C CA . MET A 1 312 ? -11.192 -2.827 20.160 1.00 91.44 312 MET A CA 1
ATOM 2410 C C . MET A 1 312 ? -10.520 -4.017 20.845 1.00 91.44 312 MET A C 1
ATOM 2412 O O . MET A 1 312 ? -10.754 -4.298 22.022 1.00 91.44 312 MET A O 1
ATOM 2416 N N . ARG A 1 313 ? -9.672 -4.735 20.108 1.00 85.19 313 ARG A N 1
ATOM 2417 C CA . ARG A 1 313 ? -9.096 -5.981 20.612 1.00 85.19 313 ARG A CA 1
ATOM 2418 C C . ARG A 1 313 ? -8.128 -5.727 21.773 1.00 85.19 313 ARG A C 1
ATOM 2420 O O . ARG A 1 313 ? -7.408 -4.729 21.817 1.00 85.19 313 ARG A O 1
ATOM 2427 N N . GLY A 1 314 ? -8.106 -6.676 22.707 1.00 86.00 314 GLY A N 1
ATOM 2428 C CA . GLY A 1 314 ? -7.170 -6.686 23.832 1.00 86.00 314 GLY A CA 1
ATOM 2429 C C . GLY A 1 314 ? -5.774 -7.201 23.483 1.00 86.00 314 GLY A C 1
ATOM 2430 O O . GLY A 1 314 ? -4.917 -7.221 24.359 1.00 86.00 314 GLY A O 1
ATOM 2431 N N . ASP A 1 315 ? -5.532 -7.650 22.252 1.00 89.88 315 ASP A N 1
ATOM 2432 C CA . ASP A 1 315 ? -4.199 -7.939 21.725 1.00 89.88 315 ASP A CA 1
ATOM 2433 C C . ASP A 1 315 ? -3.656 -6.752 20.912 1.00 89.88 315 ASP A C 1
ATOM 2435 O O . ASP A 1 315 ? -4.259 -5.680 20.856 1.00 89.88 315 ASP A O 1
ATOM 2439 N N . GLU A 1 316 ? -2.460 -6.910 20.349 1.00 91.69 316 GLU A N 1
ATOM 2440 C CA . GLU A 1 316 ? -1.799 -5.836 19.612 1.00 91.69 316 GLU A CA 1
ATOM 2441 C C . GLU A 1 316 ? -2.468 -5.602 18.256 1.00 91.69 316 GLU A C 1
ATOM 2443 O O . GLU A 1 316 ? -2.562 -6.515 17.428 1.00 91.69 316 GLU A O 1
ATOM 2448 N N . VAL A 1 317 ? -2.869 -4.358 18.010 1.00 92.75 317 VAL A N 1
ATOM 2449 C CA . VAL A 1 317 ? -3.461 -3.917 16.744 1.00 92.75 317 VAL A CA 1
ATOM 2450 C C . VAL A 1 317 ? -2.678 -2.753 16.154 1.00 92.75 317 VAL A C 1
ATOM 2452 O O . VAL A 1 317 ? -2.034 -1.985 16.876 1.00 92.75 317 VAL A O 1
ATOM 2455 N N . PHE A 1 318 ? -2.731 -2.628 14.832 1.00 93.38 318 PHE A N 1
ATOM 2456 C CA . PHE A 1 318 ? -2.057 -1.569 14.087 1.00 93.38 318 PHE A CA 1
ATOM 2457 C C . PHE A 1 318 ? -3.074 -0.504 13.694 1.00 93.38 318 PHE A C 1
ATOM 2459 O O . PHE A 1 318 ? -4.076 -0.821 13.061 1.00 93.38 318 PHE A O 1
ATOM 2466 N N . LEU A 1 319 ? -2.834 0.752 14.069 1.00 92.75 319 LEU A N 1
ATOM 2467 C CA . LEU A 1 319 ? -3.724 1.852 13.697 1.00 92.75 319 LEU A CA 1
ATOM 2468 C C . LEU A 1 319 ? -3.506 2.272 12.242 1.00 92.75 319 LEU A C 1
ATOM 2470 O O . LEU A 1 319 ? -2.365 2.486 11.829 1.00 92.75 319 LEU A O 1
ATOM 2474 N N . THR A 1 320 ? -4.606 2.462 11.515 1.00 91.75 320 THR A N 1
ATOM 2475 C CA . THR A 1 320 ? -4.621 3.060 10.170 1.00 91.75 320 THR A CA 1
ATOM 2476 C C . THR A 1 320 ? -5.211 4.459 10.201 1.00 91.75 320 THR A C 1
ATOM 2478 O O . THR A 1 320 ? -4.620 5.372 9.638 1.00 91.75 320 THR A O 1
ATOM 2481 N N . HIS A 1 321 ? -6.330 4.660 10.910 1.00 90.94 321 HIS A N 1
ATOM 2482 C CA . HIS A 1 321 ? -7.003 5.959 10.981 1.00 90.94 321 HIS A CA 1
ATOM 2483 C C . HIS A 1 321 ? -7.496 6.295 12.387 1.00 90.94 321 HIS A C 1
ATOM 2485 O O . HIS A 1 321 ? -7.942 5.428 13.143 1.00 90.94 321 HIS A O 1
ATOM 2491 N N . VAL A 1 322 ? -7.485 7.588 12.711 1.00 89.69 322 VAL A N 1
ATOM 2492 C CA . VAL A 1 322 ? -8.089 8.141 13.928 1.00 89.69 322 VAL A CA 1
ATOM 2493 C C . VAL A 1 322 ? -8.943 9.341 13.540 1.00 89.69 322 VAL A C 1
ATOM 2495 O O . VAL A 1 322 ? -8.451 10.286 12.935 1.00 89.69 322 VAL A O 1
ATOM 2498 N N . ASN A 1 323 ? -10.234 9.318 13.869 1.00 87.88 323 ASN A N 1
ATOM 2499 C CA . ASN A 1 323 ? -11.204 10.353 13.489 1.00 87.88 323 ASN A CA 1
ATOM 2500 C C . ASN A 1 323 ? -11.211 10.657 11.978 1.00 87.88 323 ASN A C 1
ATOM 2502 O O . ASN A 1 323 ? -11.370 11.806 11.574 1.00 87.88 323 ASN A O 1
ATOM 2506 N N . GLY A 1 324 ? -11.011 9.623 11.153 1.00 82.94 324 GLY A N 1
ATOM 2507 C CA . GLY A 1 324 ? -10.933 9.737 9.692 1.00 82.94 324 GLY A CA 1
ATOM 2508 C C . GLY A 1 324 ? -9.609 10.294 9.155 1.00 82.94 324 GLY A C 1
ATOM 2509 O O . GLY A 1 324 ? -9.468 10.420 7.946 1.00 82.94 324 GLY A O 1
ATOM 2510 N N . VAL A 1 325 ? -8.640 10.612 10.019 1.00 86.19 325 VAL A N 1
ATOM 2511 C CA . VAL A 1 325 ? -7.301 11.065 9.616 1.00 86.19 325 VAL A CA 1
ATOM 2512 C C . VAL A 1 325 ? -6.366 9.867 9.514 1.00 86.19 325 VAL A C 1
ATOM 2514 O O . VAL A 1 325 ? -6.291 9.071 10.455 1.00 86.19 325 VAL A O 1
ATOM 2517 N N . ASP A 1 326 ? -5.649 9.759 8.395 1.00 86.25 326 ASP A N 1
ATOM 2518 C CA . ASP A 1 326 ? -4.645 8.719 8.166 1.00 86.25 326 ASP A CA 1
ATOM 2519 C C . ASP A 1 326 ? -3.444 8.877 9.112 1.00 86.25 326 ASP A C 1
ATOM 2521 O O . ASP A 1 326 ? -2.809 9.934 9.191 1.00 86.25 326 ASP A O 1
ATOM 2525 N N . VAL A 1 327 ? -3.132 7.800 9.831 1.00 87.00 327 VAL A N 1
ATOM 2526 C CA . VAL A 1 327 ? -1.963 7.674 10.715 1.00 87.00 327 VAL A CA 1
ATOM 2527 C C . VAL A 1 327 ? -1.023 6.543 10.271 1.00 87.00 327 VAL A C 1
ATOM 2529 O O . VAL A 1 327 ? -0.126 6.147 11.021 1.00 87.00 327 VAL A O 1
ATOM 2532 N N . SER A 1 328 ? -1.216 6.026 9.055 1.00 88.00 328 SER A N 1
ATOM 2533 C CA . SER A 1 328 ? -0.395 4.984 8.434 1.00 88.00 328 SER A CA 1
ATOM 2534 C C . SER A 1 328 ? 1.016 5.489 8.096 1.00 88.00 328 SER A C 1
ATOM 2536 O O . SER A 1 328 ? 1.204 6.687 7.878 1.00 88.00 328 SER A O 1
ATOM 2538 N N . PRO A 1 329 ? 2.027 4.595 7.998 1.00 84.81 329 PRO A N 1
ATOM 2539 C CA . PRO A 1 329 ? 3.391 4.910 7.563 1.00 84.81 329 PRO A CA 1
ATOM 2540 C C . PRO A 1 329 ? 3.438 5.778 6.304 1.00 84.81 329 PRO A C 1
ATOM 2542 O O . PRO A 1 329 ? 2.722 5.516 5.349 1.00 84.81 329 PRO A O 1
ATOM 2545 N N . HIS A 1 330 ? 4.402 6.698 6.201 1.00 80.75 330 HIS A N 1
ATOM 2546 C CA . HIS A 1 330 ? 4.643 7.448 4.957 1.00 80.75 330 HIS A CA 1
ATOM 2547 C C . HIS A 1 330 ? 5.069 6.545 3.795 1.00 80.75 330 HIS A C 1
ATOM 2549 O O . HIS A 1 330 ? 4.999 6.949 2.640 1.00 80.75 330 HIS A O 1
ATOM 2555 N N . ALA A 1 331 ? 5.540 5.335 4.100 1.00 83.31 331 ALA A N 1
ATOM 2556 C CA . ALA A 1 331 ? 5.798 4.308 3.105 1.00 83.31 331 ALA A CA 1
ATOM 2557 C C . ALA A 1 331 ? 4.508 3.658 2.576 1.00 83.31 331 ALA A C 1
ATOM 2559 O O . ALA A 1 331 ? 4.553 3.090 1.490 1.00 83.31 331 ALA A O 1
ATOM 2560 N N . PHE A 1 332 ? 3.396 3.751 3.312 1.00 88.75 332 PHE A N 1
ATOM 2561 C CA . PHE A 1 332 ? 2.107 3.111 3.032 1.00 88.75 332 PHE A CA 1
ATOM 2562 C C . PHE A 1 332 ? 0.903 4.042 3.315 1.00 88.75 332 PHE A C 1
ATOM 2564 O O . PHE A 1 332 ? 0.008 3.644 4.069 1.00 88.75 332 PHE A O 1
ATOM 2571 N N . PRO A 1 333 ? 0.870 5.280 2.777 1.00 85.31 333 PRO A N 1
ATOM 2572 C CA . PRO A 1 333 ? -0.244 6.199 3.008 1.00 85.31 333 PRO A CA 1
ATOM 2573 C C . PRO A 1 333 ? -1.567 5.611 2.513 1.00 85.31 333 PRO A C 1
ATOM 2575 O O . PRO A 1 333 ? -1.589 4.843 1.544 1.00 85.31 333 PRO A O 1
ATOM 2578 N N . SER A 1 334 ? -2.670 5.995 3.151 1.00 85.00 334 SER A N 1
ATOM 2579 C CA . SER A 1 334 ? -4.007 5.716 2.638 1.00 85.00 334 SER A CA 1
ATOM 2580 C C . SER A 1 334 ? -4.393 6.701 1.525 1.00 85.00 334 SER A C 1
ATOM 2582 O O . SER A 1 334 ? -3.802 7.771 1.362 1.00 85.00 334 SER A O 1
ATOM 2584 N N . VAL A 1 335 ? -5.376 6.326 0.704 1.00 76.06 335 VAL A N 1
ATOM 2585 C CA . VAL A 1 335 ? -5.901 7.176 -0.383 1.00 76.06 335 VAL A CA 1
ATOM 2586 C C . VAL A 1 335 ? -6.741 8.352 0.167 1.00 76.06 335 VAL A C 1
ATOM 2588 O O . VAL A 1 335 ? -7.023 9.299 -0.569 1.00 76.06 335 VAL A O 1
ATOM 2591 N N . CYS A 1 336 ? -7.138 8.329 1.448 1.00 56.25 336 CYS A N 1
ATOM 2592 C CA . CYS A 1 336 ? -8.061 9.298 2.046 1.00 56.25 336 CYS A CA 1
ATOM 2593 C C . CYS A 1 336 ? -7.356 10.450 2.798 1.00 56.25 336 CYS A C 1
ATOM 2595 O O . CYS A 1 336 ? -6.518 10.229 3.658 1.00 56.25 336 CYS A O 1
ATOM 2597 N N . ASP A 1 337 ? -7.771 11.672 2.438 1.00 49.97 337 ASP A N 1
ATOM 2598 C CA . ASP A 1 337 ? -7.623 13.021 3.025 1.00 49.97 337 ASP A CA 1
ATOM 2599 C C . ASP A 1 337 ? -6.488 13.413 4.020 1.00 49.97 337 ASP A C 1
ATOM 2601 O O . ASP A 1 337 ? -6.176 12.759 5.007 1.00 49.97 337 ASP A O 1
ATOM 2605 N N . ARG A 1 338 ? -5.960 14.626 3.767 1.00 49.09 338 ARG A N 1
ATOM 2606 C CA . ARG A 1 338 ? -5.074 15.522 4.561 1.00 49.09 338 ARG A CA 1
ATOM 2607 C C . ARG A 1 338 ? -4.095 14.889 5.568 1.00 49.09 338 ARG A C 1
ATOM 2609 O O . ARG A 1 338 ? -4.333 14.777 6.764 1.00 49.09 338 ARG A O 1
ATOM 2616 N N . TYR A 1 339 ? -2.897 14.686 5.034 1.00 51.66 339 TYR A N 1
ATOM 2617 C CA . TYR A 1 339 ? -1.675 14.152 5.631 1.00 51.66 339 TYR A CA 1
ATOM 2618 C C . TYR A 1 339 ? -1.197 14.798 6.944 1.00 51.66 339 TYR A C 1
ATOM 2620 O O . TYR A 1 339 ? -0.972 16.011 7.009 1.00 51.66 339 TYR A O 1
ATOM 2628 N N . ALA A 1 340 ? -0.866 13.958 7.927 1.00 48.84 340 ALA A N 1
ATOM 2629 C CA . ALA A 1 340 ? -0.033 14.329 9.070 1.00 48.84 340 ALA A CA 1
ATOM 2630 C C . ALA A 1 340 ? 1.465 14.371 8.691 1.00 48.84 340 ALA A C 1
ATOM 2632 O O . ALA A 1 340 ? 1.933 13.609 7.843 1.00 48.84 340 ALA A O 1
ATOM 2633 N N . SER A 1 341 ? 2.235 15.268 9.314 1.00 50.12 341 SER A N 1
ATOM 2634 C CA . SER A 1 341 ? 3.700 15.330 9.218 1.00 50.12 341 SER A CA 1
ATOM 2635 C C . SER A 1 341 ? 4.316 14.737 10.486 1.00 50.12 341 SER A C 1
ATOM 2637 O O . SER A 1 341 ? 4.083 15.277 11.564 1.00 50.12 341 SER A O 1
ATOM 2639 N N . LEU A 1 342 ? 5.120 13.679 10.327 1.00 55.97 342 LEU A N 1
ATOM 2640 C CA . LEU A 1 342 ? 5.614 12.757 11.362 1.00 55.97 342 LEU A CA 1
ATOM 2641 C C . LEU A 1 342 ? 4.554 11.799 11.912 1.00 55.97 342 LEU A C 1
ATOM 2643 O O . LEU A 1 342 ? 3.487 12.203 12.366 1.00 55.97 342 LEU A O 1
ATOM 2647 N N . ILE A 1 343 ? 4.903 10.511 11.891 1.00 65.94 343 ILE A N 1
ATOM 2648 C CA . ILE A 1 343 ? 4.060 9.415 12.365 1.00 65.94 343 ILE A CA 1
ATOM 2649 C C . ILE A 1 343 ? 4.597 8.990 13.715 1.00 65.94 343 ILE A C 1
ATOM 2651 O O . ILE A 1 343 ? 5.552 8.221 13.810 1.00 65.94 343 ILE A O 1
ATOM 2655 N N . SER A 1 344 ? 4.017 9.551 14.764 1.00 73.06 344 SER A N 1
ATOM 2656 C CA . SER A 1 344 ? 4.296 9.183 16.143 1.00 73.06 344 SER A CA 1
ATOM 2657 C C . SER A 1 344 ? 2.980 9.198 16.910 1.00 73.06 344 SER A C 1
ATOM 2659 O O . SER A 1 344 ? 2.061 9.942 16.574 1.00 73.06 344 SER A O 1
ATOM 2661 N N . TRP A 1 345 ? 2.867 8.404 17.976 1.00 78.12 345 TRP A N 1
ATOM 2662 C CA . TRP A 1 345 ? 1.678 8.468 18.832 1.00 78.12 345 TRP A CA 1
ATOM 2663 C C . TRP A 1 345 ? 1.407 9.903 19.313 1.00 78.12 345 TRP A C 1
ATOM 2665 O O . TRP A 1 345 ? 0.274 10.381 19.276 1.00 78.12 345 TRP A O 1
ATOM 2675 N N . LYS A 1 346 ? 2.471 10.599 19.730 1.00 79.50 346 LYS A N 1
ATOM 2676 C CA . LYS A 1 346 ? 2.392 11.940 20.306 1.00 79.50 346 LYS A CA 1
ATOM 2677 C C . LYS A 1 346 ? 1.955 12.991 19.291 1.00 79.50 346 LYS A C 1
ATOM 2679 O O . LYS A 1 346 ? 1.175 13.865 19.646 1.00 79.50 346 LYS A O 1
ATOM 2684 N N . ASP A 1 347 ? 2.449 12.907 18.064 1.00 77.00 347 ASP A N 1
ATOM 2685 C CA . ASP A 1 347 ? 2.244 13.959 17.067 1.00 77.00 347 ASP A CA 1
ATOM 2686 C C . ASP A 1 347 ? 1.035 13.663 16.172 1.00 77.00 347 ASP A C 1
ATOM 2688 O O . ASP A 1 347 ? 0.345 14.584 15.744 1.00 77.00 347 ASP A O 1
ATOM 2692 N N . SER A 1 348 ? 0.736 12.383 15.929 1.00 78.81 348 SER A N 1
ATOM 2693 C CA . SER A 1 348 ? -0.322 11.964 15.004 1.00 78.81 348 SER A CA 1
ATOM 2694 C C . SER A 1 348 ? -1.618 11.583 15.706 1.00 78.81 348 SER A C 1
ATOM 2696 O O . SER A 1 348 ? -2.680 11.837 15.157 1.00 78.81 348 SER A O 1
ATOM 2698 N N . VAL A 1 349 ? -1.569 10.986 16.905 1.00 84.31 349 VAL A N 1
ATOM 2699 C CA . VAL A 1 349 ? -2.777 10.452 17.565 1.00 84.31 349 VAL A CA 1
ATOM 2700 C C . VAL A 1 349 ? -3.280 11.364 18.679 1.00 84.31 349 VAL A C 1
ATOM 2702 O O . VAL A 1 349 ? -4.461 11.710 18.680 1.00 84.31 349 VAL A O 1
ATOM 2705 N N . ILE A 1 350 ? -2.409 11.797 19.603 1.00 86.62 350 ILE A N 1
ATOM 2706 C CA . ILE A 1 350 ? -2.802 12.635 20.758 1.00 86.62 350 ILE A CA 1
ATOM 2707 C C . ILE A 1 350 ? -3.625 13.871 20.340 1.00 86.62 350 ILE A C 1
ATOM 2709 O O . ILE A 1 350 ? -4.712 14.058 20.892 1.00 86.62 350 ILE A O 1
ATOM 2713 N N . PRO A 1 351 ? -3.216 14.676 19.337 1.00 85.62 351 PRO A N 1
ATOM 2714 C CA . PRO A 1 351 ? -3.957 15.884 18.967 1.00 85.62 351 PRO A CA 1
ATOM 2715 C C . PRO A 1 351 ? -5.360 15.604 18.414 1.00 85.62 351 PRO A C 1
ATOM 2717 O O . PRO A 1 351 ? -6.232 16.473 18.494 1.00 85.62 351 PRO A O 1
ATOM 2720 N N . LEU A 1 352 ? -5.573 14.410 17.848 1.00 85.31 352 LEU A N 1
ATOM 2721 C CA . LEU A 1 352 ? -6.854 13.972 17.295 1.00 85.31 352 LEU A CA 1
ATOM 2722 C C . LEU A 1 352 ? -7.799 13.497 18.398 1.00 85.31 352 LEU A C 1
ATOM 2724 O O . LEU A 1 352 ? -8.995 13.792 18.353 1.00 85.31 352 LEU A O 1
ATOM 2728 N N . VAL A 1 353 ? -7.261 12.801 19.402 1.00 87.75 353 VAL A N 1
ATOM 2729 C CA . VAL A 1 353 ? -8.057 12.246 20.500 1.00 87.75 353 VAL A CA 1
ATOM 2730 C C . VAL A 1 353 ? -8.309 13.251 21.617 1.00 87.75 353 VAL A C 1
ATOM 2732 O O . VAL A 1 353 ? -9.364 13.196 22.230 1.00 87.75 353 VAL A O 1
ATOM 2735 N N . GLU A 1 354 ? -7.409 14.196 21.907 1.00 86.12 354 GLU A N 1
ATOM 2736 C CA . GLU A 1 354 ? -7.590 15.148 23.019 1.00 86.12 354 GLU A CA 1
ATOM 2737 C C . GLU A 1 354 ? -8.802 16.060 22.818 1.00 86.12 354 GLU A C 1
ATOM 2739 O O . GLU A 1 354 ? -9.567 16.285 23.753 1.00 86.12 354 GLU A O 1
ATOM 2744 N N . LYS A 1 355 ? -9.014 16.528 21.585 1.00 80.94 355 LYS A N 1
ATOM 2745 C CA . LYS A 1 355 ? -10.040 17.525 21.241 1.00 80.94 355 LYS A CA 1
ATOM 2746 C C . LYS A 1 355 ? -11.448 16.951 21.078 1.00 80.94 355 LYS A C 1
ATOM 2748 O O . LYS A 1 355 ? -12.390 17.716 20.893 1.00 80.94 355 LYS A O 1
ATOM 2753 N N . THR A 1 356 ? -11.595 15.628 21.098 1.00 85.19 356 THR A N 1
ATOM 2754 C CA . THR A 1 356 ? -12.856 14.936 20.805 1.00 85.19 356 THR A CA 1
ATOM 2755 C C . THR A 1 356 ? -13.316 14.104 21.996 1.00 85.19 356 THR A C 1
ATOM 2757 O O . THR A 1 356 ? -12.510 13.464 22.664 1.00 85.19 356 THR A O 1
ATOM 2760 N N . GLU A 1 357 ? -14.616 14.125 22.293 1.00 90.50 357 GLU A N 1
ATOM 2761 C CA . GLU A 1 357 ? -15.187 13.303 23.373 1.00 90.50 357 GLU A CA 1
ATOM 2762 C C . GLU A 1 357 ? -15.423 11.860 22.920 1.00 90.50 357 GLU A C 1
ATOM 2764 O O . GLU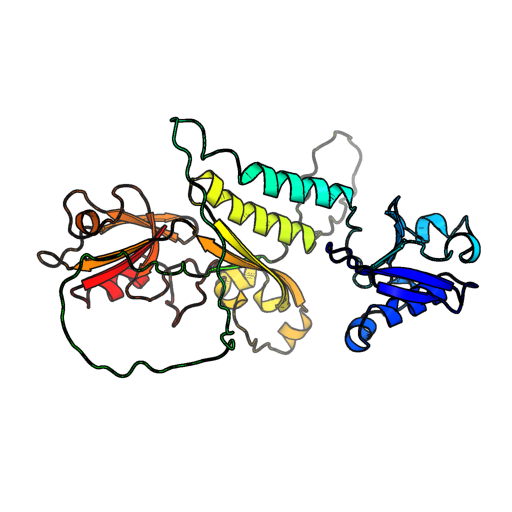 A 1 357 ? -15.212 10.911 23.669 1.00 90.50 357 GLU A O 1
ATOM 2769 N N . THR A 1 358 ? -15.831 11.698 21.662 1.00 91.69 358 THR A N 1
ATOM 2770 C CA . THR A 1 358 ? -15.937 10.401 20.997 1.00 91.69 358 THR A CA 1
ATOM 2771 C C . THR A 1 358 ? -14.912 10.342 19.881 1.00 91.69 358 THR A C 1
ATOM 2773 O O . THR A 1 358 ? -14.876 11.229 19.028 1.00 91.69 358 THR A O 1
ATOM 2776 N N . CYS A 1 359 ? -14.080 9.308 19.904 1.00 92.19 359 CYS A N 1
ATOM 2777 C CA . CYS A 1 359 ? -13.037 9.069 18.921 1.00 92.19 359 CYS A CA 1
ATOM 2778 C C . CYS A 1 359 ? -13.393 7.851 18.065 1.00 92.19 359 CYS A C 1
ATOM 2780 O O . CYS A 1 359 ? -13.913 6.861 18.570 1.00 92.19 359 CYS A O 1
ATOM 2782 N N . ILE A 1 360 ? -13.094 7.907 16.775 1.00 91.44 360 ILE A N 1
ATOM 2783 C CA . ILE A 1 360 ? -13.266 6.796 15.841 1.00 91.44 360 ILE A CA 1
ATOM 2784 C C . ILE A 1 360 ? -11.885 6.219 15.555 1.00 91.44 360 ILE A C 1
ATOM 2786 O O . ILE A 1 360 ? -11.011 6.938 15.078 1.00 91.44 360 ILE A O 1
ATOM 2790 N N . PHE A 1 361 ? -11.682 4.938 15.836 1.00 92.81 361 PHE A N 1
ATOM 2791 C CA . PHE A 1 361 ? -10.428 4.239 15.563 1.00 92.81 361 PHE A CA 1
ATOM 2792 C C . PHE A 1 361 ? -10.637 3.231 14.450 1.00 92.81 361 PHE A C 1
ATOM 2794 O O . PHE A 1 361 ? -11.563 2.431 14.537 1.00 92.81 361 PHE A O 1
ATOM 2801 N N . THR A 1 362 ? -9.754 3.242 13.455 1.00 92.94 362 THR A N 1
ATOM 2802 C CA . THR A 1 362 ? -9.655 2.177 12.455 1.00 92.94 362 THR A CA 1
ATOM 2803 C C . THR A 1 362 ? -8.308 1.477 12.591 1.00 92.94 362 THR A C 1
ATOM 2805 O O . THR A 1 362 ? -7.273 2.138 12.726 1.00 92.94 362 THR A O 1
ATOM 2808 N N . PHE A 1 363 ? -8.331 0.147 12.639 1.00 93.56 363 PHE A N 1
ATOM 2809 C CA . PHE A 1 363 ? -7.165 -0.680 12.940 1.00 93.56 363 PHE A CA 1
ATOM 2810 C C . PHE A 1 363 ? -7.270 -2.072 12.315 1.00 93.56 363 PHE A C 1
ATOM 2812 O O . PHE A 1 363 ? -8.369 -2.511 11.987 1.00 93.56 363 PHE A O 1
ATOM 2819 N N . PHE A 1 364 ? -6.149 -2.793 12.211 1.00 91.62 364 PHE A N 1
ATOM 2820 C CA . PHE A 1 364 ? -6.119 -4.186 11.745 1.00 91.62 364 PHE A CA 1
ATOM 2821 C C . PHE A 1 364 ? -5.327 -5.131 12.646 1.00 91.62 364 PHE A C 1
ATOM 2823 O O . PHE A 1 364 ? -4.398 -4.714 13.383 1.00 91.62 364 PHE A O 1
#

Radius of gyration: 28.03 Å; Cα contacts (8 Å, |Δi|>4): 547; chains: 1; bounding box: 82×55×80 Å

Organism: Pythium oligandrum (NCBI:txid41045)

Mean predicted aligned error: 19.39 Å